Protein AF-A0A9D6J5W7-F1 (afdb_monomer)

Sequence (207 aa):
MLGEIKCPQCGFQIISGQKLCRNCGSRLLENSSSESRTHESVEIHALAAEPAKPANLEKASPNLKQTRSEVNPPPPNFDQAFYLREPPQPIAKKGPEFTFLELMIVIAIILICAAMAIPNFKKCYRQQSREKACYANMRVILGAIEMYNMDYSAQQKTMNPNVEGLLVSGGYLKNHIPKPDMNCEYGATEDLTASGVIICKVHGTVQ

Solvent-accessible surface area (backbone atoms only — not comparable to full-atom values): 13945 Å² total; per-residue (Å²): 134,86,80,86,42,56,38,94,86,76,64,48,80,48,67,91,92,51,62,53,41,92,86,78,65,48,72,48,85,81,89,78,83,88,81,88,77,83,86,80,93,75,92,77,82,91,76,91,75,86,88,82,81,87,72,87,82,77,90,82,79,85,80,79,80,87,79,78,86,84,81,79,78,83,80,78,91,77,86,80,80,72,85,81,64,81,76,82,77,81,78,80,72,83,66,86,82,81,50,72,64,61,54,51,54,52,53,53,51,51,51,58,53,47,65,66,48,51,69,58,46,60,53,55,53,51,52,54,50,35,47,52,50,46,43,52,49,49,52,53,50,50,53,33,50,53,52,48,39,72,79,32,94,73,63,67,40,68,50,44,77,70,49,57,55,50,35,34,75,69,65,62,29,95,59,85,78,85,63,74,45,96,77,53,46,68,32,45,83,42,50,51,82,80,79,30,50,60,29,29,82,71,74,44,61,74,127

Structure (mmCIF, N/CA/C/O backbone):
data_AF-A0A9D6J5W7-F1
#
_entry.id   AF-A0A9D6J5W7-F1
#
loop_
_atom_site.group_PDB
_atom_site.id
_atom_site.type_symbol
_atom_site.label_atom_id
_atom_site.label_alt_id
_atom_site.label_comp_id
_atom_site.label_asym_id
_atom_site.label_entity_id
_atom_site.label_seq_id
_atom_site.pdbx_PDB_ins_code
_atom_site.Cartn_x
_atom_site.Cartn_y
_atom_site.Cartn_z
_atom_site.occupancy
_atom_site.B_iso_or_equiv
_atom_site.auth_seq_id
_atom_site.auth_comp_id
_atom_site.auth_asym_id
_atom_site.auth_atom_id
_atom_site.pdbx_PDB_model_num
ATOM 1 N N . MET A 1 1 ? 15.416 -30.610 25.437 1.00 43.50 1 MET A N 1
ATOM 2 C CA . MET A 1 1 ? 15.782 -29.329 24.799 1.00 43.50 1 MET A CA 1
ATOM 3 C C . MET A 1 1 ? 15.016 -29.253 23.488 1.00 43.50 1 MET A C 1
ATOM 5 O O . MET A 1 1 ? 15.330 -30.015 22.585 1.00 43.50 1 MET A O 1
ATOM 9 N N . LEU A 1 2 ? 13.936 -28.471 23.416 1.00 53.16 2 LEU A N 1
ATOM 10 C CA . LEU A 1 2 ? 13.190 -28.293 22.165 1.00 53.16 2 LEU A CA 1
ATOM 11 C C . LEU A 1 2 ? 14.036 -27.393 21.260 1.00 53.16 2 LEU A C 1
ATOM 13 O O . LEU A 1 2 ? 14.271 -26.239 21.604 1.00 53.16 2 LEU A O 1
ATOM 17 N N . GLY A 1 3 ? 14.564 -27.952 20.171 1.00 58.16 3 GLY A N 1
ATOM 18 C CA . GLY A 1 3 ? 15.324 -27.192 19.185 1.00 58.16 3 GLY A CA 1
ATOM 19 C C . GLY A 1 3 ? 14.432 -26.135 18.544 1.00 58.16 3 GLY A C 1
ATOM 20 O O . GLY A 1 3 ? 13.357 -26.450 18.038 1.00 58.16 3 GLY A O 1
ATOM 21 N N . GLU A 1 4 ? 14.865 -24.882 18.600 1.00 69.38 4 GLU A N 1
ATOM 22 C CA . GLU A 1 4 ? 14.191 -23.760 17.957 1.00 69.38 4 GLU A CA 1
ATOM 23 C C . GLU A 1 4 ? 14.420 -23.855 16.442 1.00 69.38 4 GLU A C 1
ATOM 25 O O . GLU A 1 4 ? 15.526 -23.622 15.954 1.00 69.38 4 GLU A O 1
ATOM 30 N N . ILE A 1 5 ? 13.392 -24.245 15.687 1.00 80.44 5 ILE A N 1
ATOM 31 C CA . ILE A 1 5 ? 13.456 -24.309 14.224 1.00 80.44 5 ILE A CA 1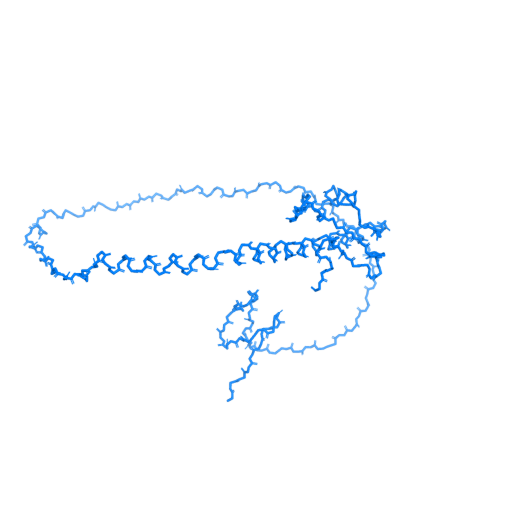
ATOM 32 C C . ILE A 1 5 ? 12.953 -22.968 13.674 1.00 80.44 5 ILE A C 1
ATOM 34 O O . ILE A 1 5 ? 11.894 -22.482 14.071 1.00 80.44 5 ILE A O 1
ATOM 38 N N . LYS A 1 6 ? 13.702 -22.352 12.755 1.00 85.88 6 LYS A N 1
ATOM 39 C CA . LYS A 1 6 ? 13.323 -21.097 12.084 1.00 85.88 6 LYS A CA 1
ATOM 40 C C . LYS A 1 6 ? 13.023 -21.345 10.613 1.00 85.88 6 LYS A C 1
ATOM 42 O O . LYS A 1 6 ? 13.649 -22.182 9.969 1.00 85.88 6 LYS A O 1
ATOM 47 N N . CYS A 1 7 ? 12.059 -20.606 10.077 1.00 86.38 7 CYS A N 1
ATOM 48 C CA . CYS A 1 7 ? 11.724 -20.651 8.662 1.00 86.38 7 CYS A CA 1
ATOM 49 C C . CYS A 1 7 ? 12.907 -20.137 7.816 1.00 86.38 7 CYS A C 1
ATOM 51 O O . CYS A 1 7 ? 13.354 -19.013 8.054 1.00 86.38 7 CYS A O 1
ATOM 53 N N . PRO A 1 8 ? 13.369 -20.876 6.792 1.00 82.50 8 PRO A N 1
ATOM 54 C CA . PRO A 1 8 ? 14.506 -20.460 5.965 1.00 82.50 8 PRO A CA 1
ATOM 55 C C . PRO A 1 8 ? 14.194 -19.261 5.059 1.00 82.50 8 PRO A C 1
ATOM 57 O O . PRO A 1 8 ? 15.107 -18.609 4.573 1.00 82.50 8 PRO A O 1
ATOM 60 N N . GLN A 1 9 ? 12.913 -18.968 4.824 1.00 84.12 9 GLN A N 1
ATOM 61 C CA . GLN A 1 9 ? 12.487 -17.889 3.929 1.00 84.12 9 GLN A CA 1
ATOM 62 C C . GLN A 1 9 ? 12.247 -16.560 4.651 1.00 84.12 9 GLN A C 1
ATOM 64 O O . GLN A 1 9 ? 12.380 -15.504 4.047 1.00 84.12 9 GLN A O 1
ATOM 69 N N . CYS A 1 10 ? 11.884 -16.579 5.938 1.00 87.69 10 CYS A N 1
ATOM 70 C CA . CYS A 1 10 ? 11.537 -15.348 6.661 1.00 87.69 10 CYS A CA 1
ATOM 71 C C . CYS A 1 10 ? 12.060 -15.2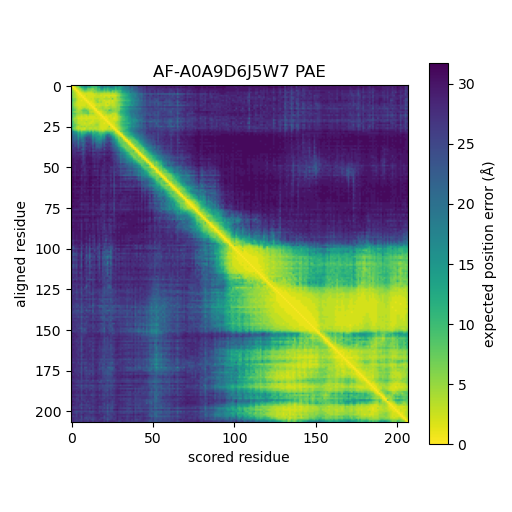67 8.100 1.00 87.69 10 CYS A C 1
ATOM 73 O O . CYS A 1 10 ? 11.738 -14.317 8.807 1.00 87.69 10 CYS A O 1
ATOM 75 N N . GLY A 1 11 ? 12.803 -16.271 8.575 1.00 83.50 11 GLY A N 1
ATOM 76 C CA . GLY A 1 11 ? 13.394 -16.292 9.919 1.00 83.50 11 GLY A CA 1
ATOM 77 C C . GLY A 1 11 ? 12.404 -16.482 11.075 1.00 83.50 11 GLY A C 1
ATOM 78 O O . GLY A 1 11 ? 12.823 -16.539 12.229 1.00 83.50 11 GLY A O 1
ATOM 79 N N . PHE A 1 12 ? 11.104 -16.606 10.792 1.00 88.62 12 PHE A N 1
ATOM 80 C CA . PHE A 1 12 ? 10.066 -16.783 11.808 1.00 88.62 12 PHE A CA 1
ATOM 81 C C . PHE A 1 12 ? 10.218 -18.127 12.531 1.00 88.62 12 PHE A C 1
ATOM 83 O O . PHE A 1 12 ? 10.446 -19.149 11.880 1.00 88.62 12 PHE A O 1
ATOM 90 N N . GLN A 1 13 ? 10.068 -18.143 13.858 1.00 88.62 13 GLN A N 1
ATOM 91 C CA . GLN A 1 13 ? 10.126 -19.378 14.641 1.00 88.62 13 GLN A CA 1
ATOM 92 C C . GLN A 1 13 ? 8.936 -20.284 14.311 1.00 88.62 13 GLN A C 1
ATOM 94 O O . GLN A 1 13 ? 7.777 -19.870 14.355 1.00 88.62 13 GLN A O 1
ATOM 99 N N . ILE A 1 14 ? 9.227 -21.531 13.966 1.00 84.12 14 ILE A N 1
ATOM 100 C CA . ILE A 1 14 ? 8.242 -22.535 13.575 1.00 84.12 14 ILE A CA 1
ATOM 101 C C . ILE A 1 14 ? 8.244 -23.681 14.583 1.00 84.12 14 ILE A C 1
ATOM 103 O O . ILE A 1 14 ? 9.269 -24.046 15.151 1.00 84.12 14 ILE A O 1
ATOM 107 N N . ILE A 1 15 ? 7.063 -24.251 14.809 1.00 80.00 15 ILE A N 1
ATOM 108 C CA . ILE A 1 15 ? 6.887 -25.416 15.679 1.00 80.00 15 ILE A CA 1
ATOM 109 C C . ILE A 1 15 ? 7.077 -26.666 14.812 1.00 80.00 15 ILE A C 1
ATOM 111 O O . ILE A 1 15 ? 6.524 -26.728 13.710 1.00 80.00 15 ILE A O 1
ATOM 115 N N . SER A 1 16 ? 7.834 -27.649 15.303 1.00 72.50 16 SER A N 1
ATOM 116 C CA . SER A 1 16 ? 8.084 -28.924 14.619 1.00 72.50 16 SER A CA 1
ATOM 117 C C . SER A 1 16 ? 6.774 -29.615 14.198 1.00 72.50 16 SER A C 1
ATOM 119 O O . SER A 1 16 ? 5.838 -29.692 14.993 1.00 72.50 16 SER A O 1
ATOM 121 N N . GLY A 1 17 ? 6.702 -30.095 12.949 1.00 73.75 17 GLY A N 1
ATOM 122 C CA . GLY A 1 17 ? 5.531 -30.786 12.376 1.00 73.75 17 GLY A CA 1
ATOM 123 C C . GLY A 1 17 ? 4.563 -29.914 11.555 1.00 73.75 17 GLY A C 1
ATOM 124 O O . GLY A 1 17 ? 3.489 -30.375 11.170 1.00 73.75 17 GLY A O 1
ATOM 125 N N . GLN A 1 18 ? 4.892 -28.645 11.275 1.00 74.31 18 GLN A N 1
ATOM 126 C CA . GLN A 1 18 ? 4.093 -27.797 10.377 1.00 74.31 18 GLN A CA 1
ATOM 127 C C . GLN A 1 18 ? 4.591 -27.871 8.934 1.00 74.31 18 GLN A C 1
ATOM 129 O O . GLN A 1 18 ? 5.748 -27.587 8.660 1.00 74.31 18 GLN A O 1
ATOM 134 N N . LYS A 1 19 ? 3.680 -28.154 7.995 1.00 86.62 19 LYS A N 1
ATOM 135 C CA . LYS A 1 19 ? 3.976 -28.215 6.550 1.00 86.62 19 LYS A CA 1
ATOM 136 C C . LYS A 1 19 ? 4.128 -26.836 5.890 1.00 86.62 19 LYS A C 1
ATOM 138 O O . LYS A 1 19 ? 4.618 -26.748 4.765 1.00 86.62 19 LYS A O 1
ATOM 143 N N . LEU A 1 20 ? 3.676 -25.764 6.549 1.00 89.62 20 LEU A N 1
ATOM 144 C CA . LEU A 1 20 ? 3.624 -24.405 5.997 1.00 89.62 20 LEU A CA 1
ATOM 145 C C . LEU A 1 20 ? 3.995 -23.356 7.053 1.00 89.62 20 LEU A C 1
ATOM 147 O O . LEU A 1 20 ? 3.541 -23.431 8.195 1.00 89.62 20 LEU A O 1
ATOM 151 N N . CYS A 1 21 ? 4.771 -22.344 6.663 1.00 88.31 21 CYS A N 1
ATOM 152 C CA . CYS A 1 21 ? 5.079 -21.203 7.518 1.00 88.31 21 CYS A CA 1
ATOM 153 C C . CYS A 1 21 ? 3.865 -20.267 7.648 1.00 88.31 21 CYS A C 1
ATOM 155 O O . CYS A 1 21 ? 3.342 -19.784 6.647 1.00 88.31 21 CYS A O 1
ATOM 157 N N . ARG A 1 22 ? 3.463 -19.932 8.880 1.00 87.50 22 ARG A N 1
ATOM 158 C CA . ARG A 1 22 ? 2.331 -19.021 9.149 1.00 87.50 22 ARG A CA 1
ATOM 159 C C . ARG A 1 22 ? 2.605 -17.557 8.797 1.00 87.50 22 ARG A C 1
ATOM 161 O O . ARG A 1 22 ? 1.660 -16.795 8.649 1.00 87.50 22 ARG A O 1
ATOM 168 N N . ASN A 1 23 ? 3.878 -17.169 8.697 1.00 87.25 23 ASN A N 1
ATOM 169 C CA . ASN A 1 23 ? 4.274 -15.788 8.423 1.00 87.25 23 ASN A CA 1
ATOM 170 C C . ASN A 1 23 ? 4.421 -15.507 6.918 1.00 87.25 23 ASN A C 1
ATOM 172 O O . ASN A 1 23 ? 3.914 -14.508 6.430 1.00 87.25 23 ASN A O 1
ATOM 176 N N . CYS A 1 24 ? 5.097 -16.387 6.171 1.00 87.50 24 CYS A N 1
ATOM 177 C CA . CYS A 1 24 ? 5.382 -16.161 4.744 1.00 87.50 24 CYS A CA 1
ATOM 178 C C . CYS A 1 24 ? 4.720 -17.168 3.790 1.00 87.50 24 CYS A C 1
ATOM 180 O O . CYS A 1 24 ? 4.838 -17.020 2.580 1.00 87.50 24 CYS A O 1
ATOM 182 N N . GLY A 1 25 ? 4.051 -18.206 4.302 1.00 85.50 25 GLY A N 1
ATOM 183 C CA . GLY A 1 25 ? 3.393 -19.215 3.469 1.00 85.50 25 GLY A CA 1
ATOM 184 C C . GLY A 1 25 ? 4.338 -20.192 2.761 1.00 85.50 25 GLY A C 1
ATOM 185 O O . GLY A 1 25 ? 3.873 -21.001 1.964 1.00 85.50 25 GLY A O 1
ATOM 186 N N . SER A 1 26 ? 5.647 -20.167 3.031 1.00 87.25 26 SER A N 1
ATOM 187 C CA . SER A 1 26 ? 6.585 -21.127 2.438 1.00 87.25 26 SER A CA 1
ATOM 188 C C . SER A 1 26 ? 6.356 -22.544 2.977 1.00 87.25 26 SER A C 1
ATOM 190 O O . SER A 1 26 ? 6.120 -22.730 4.176 1.00 87.25 26 SER A O 1
ATOM 192 N N . ARG A 1 27 ? 6.456 -23.560 2.110 1.00 87.75 27 ARG A N 1
ATOM 193 C CA . ARG A 1 27 ? 6.412 -24.972 2.523 1.00 87.75 27 ARG A CA 1
ATOM 194 C C . ARG A 1 27 ? 7.681 -25.338 3.286 1.00 87.75 27 ARG A C 1
ATOM 196 O O . ARG A 1 27 ? 8.779 -24.989 2.863 1.00 87.75 27 ARG A O 1
ATOM 203 N N . LEU A 1 28 ? 7.515 -26.014 4.415 1.00 84.44 28 LEU A N 1
ATOM 204 C CA . LEU A 1 28 ? 8.612 -26.463 5.265 1.00 84.44 28 LEU A CA 1
ATOM 205 C C . LEU A 1 28 ? 8.854 -27.938 4.945 1.00 84.44 28 LEU A C 1
ATOM 207 O O . LEU A 1 28 ? 7.931 -28.746 5.039 1.00 84.44 28 LEU A O 1
ATOM 211 N N . LEU A 1 29 ? 10.058 -28.258 4.472 1.00 67.06 29 LEU A N 1
ATOM 212 C CA . LEU A 1 29 ? 10.441 -29.620 4.114 1.00 67.06 29 LEU A CA 1
ATOM 213 C C . LEU A 1 29 ? 10.694 -30.410 5.403 1.00 67.06 29 LEU A C 1
ATOM 215 O O . LEU A 1 29 ? 11.455 -29.982 6.267 1.00 67.06 29 LEU A O 1
ATOM 219 N N . GLU A 1 30 ? 9.999 -31.532 5.547 1.00 57.94 30 GLU A N 1
ATOM 220 C CA . GLU A 1 30 ? 10.135 -32.451 6.672 1.00 57.94 30 GLU A CA 1
ATOM 221 C C . GLU A 1 30 ? 11.263 -33.434 6.324 1.00 57.94 30 GLU A C 1
ATOM 223 O O . GLU A 1 30 ? 11.166 -34.188 5.358 1.00 57.94 30 GLU A O 1
ATOM 228 N N . ASN A 1 31 ? 12.391 -33.332 7.030 1.00 51.56 31 ASN A N 1
ATOM 229 C CA . ASN A 1 31 ? 13.634 -34.004 6.656 1.00 51.56 31 ASN A CA 1
ATOM 230 C C . ASN A 1 31 ? 13.590 -35.514 6.945 1.00 51.56 31 ASN A C 1
ATOM 232 O O . ASN A 1 31 ? 13.479 -35.923 8.100 1.00 51.56 31 ASN A O 1
ATOM 236 N N . SER A 1 32 ? 13.871 -36.331 5.931 1.00 43.34 32 SER A N 1
ATOM 237 C CA . SER A 1 32 ? 14.614 -37.583 6.100 1.00 43.34 32 SER A CA 1
ATOM 238 C C . SER A 1 32 ? 15.566 -37.769 4.916 1.00 43.34 32 SER A C 1
ATOM 240 O O . SER A 1 32 ? 15.163 -37.557 3.777 1.00 43.34 32 SER A O 1
ATOM 242 N N . SER A 1 33 ? 16.804 -38.166 5.227 1.00 39.34 33 SER A N 1
ATOM 243 C CA . SER A 1 33 ? 17.965 -38.444 4.358 1.00 39.34 33 SER A CA 1
ATOM 244 C C . SER A 1 33 ? 18.642 -37.254 3.661 1.00 39.34 33 SER A C 1
ATOM 246 O O . SER A 1 33 ? 18.300 -36.831 2.564 1.00 39.34 33 SER A O 1
ATOM 248 N N . SER A 1 34 ? 19.683 -36.786 4.347 1.00 43.81 34 SER A N 1
ATOM 249 C CA . SER A 1 34 ? 20.943 -36.269 3.819 1.00 43.81 34 SER A CA 1
ATOM 250 C C . SER A 1 34 ? 21.433 -36.964 2.543 1.00 43.81 34 SER A C 1
ATOM 252 O O . SER A 1 34 ? 21.676 -38.166 2.575 1.00 43.81 34 SER A O 1
ATOM 254 N N . GLU A 1 35 ? 21.762 -36.188 1.511 1.00 36.38 35 GLU A N 1
ATOM 255 C CA . GLU A 1 35 ? 22.993 -36.434 0.757 1.00 36.38 35 GLU A CA 1
ATOM 256 C C . GLU A 1 35 ? 23.598 -35.102 0.303 1.00 36.38 35 GLU A C 1
ATOM 258 O O . GLU A 1 35 ? 23.186 -34.472 -0.668 1.00 36.38 35 GLU A O 1
ATOM 263 N N . SER A 1 36 ? 24.569 -34.650 1.092 1.00 39.16 36 SER A N 1
ATOM 264 C CA . SER A 1 36 ? 25.525 -33.620 0.719 1.00 39.16 36 SER A CA 1
ATOM 265 C C . SER A 1 36 ? 26.439 -34.185 -0.368 1.00 39.16 36 SER A C 1
ATOM 267 O O . SER A 1 36 ? 27.148 -35.156 -0.112 1.00 39.16 36 SER A O 1
ATOM 269 N N . ARG A 1 37 ? 26.496 -33.556 -1.544 1.00 33.47 37 ARG A N 1
ATOM 270 C CA . ARG A 1 37 ? 27.685 -33.617 -2.404 1.00 33.47 37 ARG A CA 1
ATOM 271 C C . ARG A 1 37 ? 28.055 -32.216 -2.856 1.00 33.47 37 ARG A C 1
ATOM 273 O O . ARG A 1 37 ? 27.405 -31.596 -3.687 1.00 33.47 37 ARG A O 1
ATOM 280 N N . THR A 1 38 ? 29.097 -31.734 -2.200 1.00 30.45 38 THR A N 1
ATOM 281 C CA . THR A 1 38 ? 30.060 -30.753 -2.685 1.00 30.45 38 THR A CA 1
ATOM 282 C C . THR A 1 38 ? 30.750 -31.241 -3.964 1.00 30.45 38 THR A C 1
ATOM 284 O O . THR A 1 38 ? 30.788 -32.447 -4.199 1.00 30.45 38 THR A O 1
ATOM 287 N N . HIS A 1 39 ? 31.395 -30.293 -4.658 1.00 35.81 39 HIS A N 1
ATOM 288 C CA . HIS A 1 39 ? 32.254 -30.409 -5.849 1.00 35.81 39 HIS A CA 1
ATOM 289 C C . HIS A 1 39 ? 31.538 -30.479 -7.205 1.00 35.81 39 HIS A C 1
ATOM 291 O O . HIS A 1 39 ? 30.866 -31.450 -7.521 1.00 35.81 39 HIS A O 1
ATOM 297 N N . GLU A 1 40 ? 31.704 -29.456 -8.048 1.00 38.06 40 GLU A N 1
ATOM 298 C CA . GLU A 1 40 ? 32.894 -29.284 -8.900 1.00 38.06 40 GLU A CA 1
ATOM 299 C C . GLU A 1 40 ? 32.605 -28.202 -9.958 1.00 38.06 40 GLU A C 1
ATOM 301 O O . GLU A 1 40 ? 31.571 -28.217 -10.626 1.00 3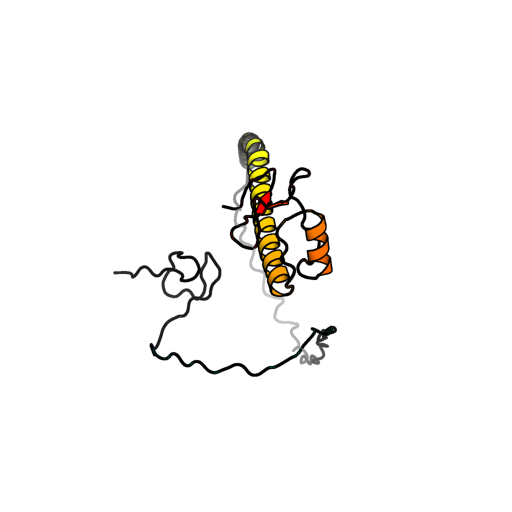8.06 40 GLU A O 1
ATOM 306 N N . SER A 1 41 ? 33.520 -27.248 -10.103 1.00 46.62 41 SER A N 1
ATOM 307 C CA . SER A 1 41 ? 33.535 -26.285 -11.200 1.00 46.62 41 SER A CA 1
ATOM 308 C C . SER A 1 41 ? 33.796 -27.008 -12.520 1.00 46.62 41 SER A C 1
ATOM 310 O O . SER A 1 41 ? 34.830 -27.656 -12.654 1.00 46.62 41 SER A O 1
ATOM 312 N N . VAL A 1 42 ? 32.923 -26.840 -13.515 1.00 40.72 42 VAL A N 1
ATOM 313 C CA . VAL A 1 42 ? 33.263 -27.126 -14.915 1.00 40.72 42 VAL A CA 1
ATOM 314 C C . VAL A 1 42 ? 32.696 -26.012 -15.790 1.00 40.72 42 VAL A C 1
ATOM 316 O O . VAL A 1 42 ? 31.488 -25.902 -15.994 1.00 40.72 42 VAL A O 1
ATOM 319 N N . GLU A 1 43 ? 33.597 -25.170 -16.292 1.00 43.91 43 GLU A N 1
ATOM 320 C CA . GLU A 1 43 ? 33.364 -24.335 -17.467 1.00 43.91 43 GLU A CA 1
ATOM 321 C C . GLU A 1 43 ? 33.092 -25.234 -18.674 1.00 43.91 43 GLU A C 1
ATOM 323 O O . GLU A 1 43 ? 33.944 -26.045 -19.028 1.00 43.91 43 GLU A O 1
ATOM 328 N N . ILE A 1 44 ? 31.961 -25.046 -19.362 1.00 43.56 44 ILE A N 1
ATOM 329 C CA . ILE A 1 44 ? 31.861 -25.380 -20.787 1.00 43.56 44 ILE A CA 1
ATOM 330 C C . ILE A 1 44 ? 31.129 -24.252 -21.515 1.00 43.56 44 ILE A C 1
ATOM 332 O O . ILE A 1 44 ? 29.926 -24.052 -21.381 1.00 43.56 44 ILE A O 1
ATOM 336 N N . HIS A 1 45 ? 31.947 -23.510 -22.254 1.00 41.41 45 HIS A N 1
ATOM 337 C CA . HIS A 1 45 ? 31.722 -22.861 -23.541 1.00 41.41 45 HIS A CA 1
ATOM 338 C C . HIS A 1 45 ? 30.300 -22.827 -24.128 1.00 41.41 45 HIS A C 1
ATOM 340 O O . HIS A 1 45 ? 29.657 -23.842 -24.389 1.00 41.41 45 HIS A O 1
ATOM 346 N N . ALA A 1 46 ? 29.920 -21.598 -24.479 1.00 33.50 46 ALA A N 1
ATOM 347 C CA . ALA A 1 46 ? 28.780 -21.212 -25.289 1.00 33.50 46 ALA A CA 1
ATOM 348 C C . ALA A 1 46 ? 28.769 -21.851 -26.687 1.00 33.50 46 ALA A C 1
ATOM 350 O O . ALA A 1 46 ? 29.743 -21.743 -27.432 1.00 33.50 46 ALA A O 1
ATOM 351 N N . LEU A 1 47 ? 27.606 -22.371 -27.086 1.00 38.41 47 LEU A N 1
ATOM 352 C CA . LEU A 1 47 ? 27.146 -22.341 -28.471 1.00 38.41 47 LEU A CA 1
ATOM 353 C C . LEU A 1 47 ? 25.684 -21.884 -28.518 1.00 38.41 47 LEU A C 1
ATOM 355 O O . LEU A 1 47 ? 24.870 -22.217 -27.660 1.00 38.41 47 LEU A O 1
ATOM 359 N N . ALA A 1 48 ? 25.419 -21.065 -29.529 1.00 38.56 48 ALA A N 1
ATOM 360 C CA . ALA A 1 48 ? 24.210 -20.303 -29.777 1.00 38.56 48 ALA A CA 1
ATOM 361 C C . ALA A 1 48 ? 22.920 -21.135 -29.827 1.00 38.56 48 ALA A C 1
ATOM 363 O O . ALA A 1 48 ? 22.861 -22.177 -30.480 1.00 38.56 48 ALA A O 1
ATOM 364 N N . ALA A 1 49 ? 21.862 -20.582 -29.233 1.00 38.38 49 ALA A N 1
ATOM 365 C CA . ALA A 1 49 ? 20.483 -20.939 -29.526 1.00 38.38 49 ALA A CA 1
ATOM 366 C C . ALA A 1 49 ? 19.597 -19.682 -29.412 1.00 38.38 49 ALA A C 1
ATOM 368 O O . ALA A 1 49 ? 19.272 -19.230 -28.318 1.00 38.38 49 ALA A O 1
ATOM 369 N N . GLU A 1 50 ? 19.196 -19.116 -30.552 1.00 46.19 50 GLU A N 1
ATOM 370 C CA . GLU A 1 50 ? 17.829 -18.580 -30.692 1.00 46.19 50 GLU A CA 1
ATOM 371 C C . GLU A 1 50 ? 16.841 -19.760 -30.492 1.00 46.19 50 GLU A C 1
ATOM 373 O O . GLU A 1 50 ? 17.283 -20.896 -30.702 1.00 46.19 50 GLU A O 1
ATOM 378 N N . PRO A 1 51 ? 15.531 -19.609 -30.165 1.00 50.91 51 PRO A N 1
ATOM 379 C CA . PRO A 1 51 ? 14.652 -18.442 -30.349 1.00 50.91 51 PRO A CA 1
ATOM 380 C C . PRO A 1 51 ? 13.597 -18.235 -29.217 1.00 50.91 51 PRO A C 1
ATOM 382 O O . PRO A 1 51 ? 13.517 -19.006 -28.267 1.00 50.91 51 PRO A O 1
ATOM 385 N N . ALA A 1 52 ? 12.728 -17.221 -29.363 1.00 40.59 52 ALA A N 1
ATOM 386 C CA . ALA A 1 52 ? 11.251 -17.337 -29.304 1.00 40.59 52 ALA A CA 1
ATOM 387 C C . ALA A 1 52 ? 10.543 -16.116 -28.677 1.00 40.59 52 ALA A C 1
ATOM 389 O O . ALA A 1 52 ? 10.406 -15.964 -27.467 1.00 40.59 52 ALA A O 1
ATOM 390 N N . LYS A 1 53 ? 9.973 -15.301 -29.566 1.00 48.56 53 LYS A N 1
ATOM 391 C CA . LYS A 1 53 ? 8.825 -14.414 -29.340 1.00 48.56 53 LYS A CA 1
ATOM 392 C C . LYS A 1 53 ? 7.664 -15.198 -28.703 1.00 48.56 53 LYS A C 1
ATOM 394 O O . LYS A 1 53 ? 7.277 -16.216 -29.283 1.00 48.56 53 LYS A O 1
ATOM 399 N N . PRO A 1 54 ? 7.033 -14.749 -27.603 1.00 54.53 54 PRO A N 1
ATOM 400 C CA . PRO A 1 54 ? 5.817 -15.401 -27.142 1.00 54.53 54 PRO A CA 1
ATOM 401 C C . PRO A 1 54 ? 4.649 -15.020 -28.059 1.00 54.53 54 PRO A C 1
ATOM 403 O O . PRO A 1 54 ? 4.120 -13.907 -28.032 1.00 54.53 54 PRO A O 1
ATOM 406 N N . ALA A 1 55 ? 4.271 -15.975 -28.906 1.00 46.22 55 ALA A N 1
ATOM 407 C CA . ALA A 1 55 ? 2.993 -15.988 -29.587 1.00 46.22 55 ALA A CA 1
ATOM 408 C C . ALA A 1 55 ? 1.865 -16.225 -28.570 1.00 46.22 55 ALA A C 1
ATOM 410 O O . ALA A 1 55 ? 1.955 -17.063 -27.676 1.00 46.22 55 ALA A O 1
ATOM 411 N N . ASN A 1 56 ? 0.814 -15.440 -28.759 1.00 47.84 56 ASN A N 1
ATOM 412 C CA . ASN A 1 56 ? -0.536 -15.560 -28.233 1.00 47.84 56 ASN A CA 1
ATOM 413 C C . ASN A 1 56 ? -0.976 -17.026 -28.025 1.00 47.84 56 ASN A C 1
ATOM 415 O O . ASN A 1 56 ? -1.058 -17.779 -28.996 1.00 47.84 56 ASN A O 1
ATOM 419 N N . LEU A 1 57 ? -1.270 -17.416 -26.778 1.00 51.12 57 LEU A N 1
ATOM 420 C CA . LEU A 1 57 ? -1.942 -18.680 -26.490 1.00 51.12 57 LEU A CA 1
ATOM 421 C C . LEU A 1 57 ? -3.383 -18.408 -26.073 1.00 51.12 57 LEU A C 1
ATOM 423 O O . LEU A 1 57 ? -3.701 -17.942 -24.977 1.00 51.12 57 LEU A O 1
ATOM 427 N N . GLU A 1 58 ? -4.226 -18.691 -27.050 1.00 49.78 58 GLU A N 1
ATOM 428 C CA . GLU A 1 58 ? -5.663 -18.611 -27.047 1.00 49.78 58 GLU A CA 1
ATOM 429 C C . GLU A 1 58 ? -6.286 -19.542 -25.993 1.00 49.78 58 GLU A C 1
ATOM 431 O O . GLU A 1 58 ? -5.791 -20.621 -25.671 1.00 49.78 58 GLU A O 1
ATOM 436 N N . LYS A 1 59 ? -7.409 -19.063 -25.464 1.00 43.72 59 LYS A N 1
ATOM 437 C CA . LYS A 1 59 ? -8.390 -19.708 -24.587 1.00 43.72 59 LYS A CA 1
ATOM 438 C C . LYS A 1 59 ? -8.464 -21.238 -24.720 1.00 43.72 59 LYS A C 1
ATOM 440 O O . LYS A 1 59 ? -8.829 -21.756 -25.769 1.00 43.72 59 LYS A O 1
ATOM 445 N N . ALA A 1 60 ? -8.356 -21.932 -23.588 1.00 41.44 60 ALA A N 1
ATOM 446 C CA . ALA A 1 60 ? -8.934 -23.262 -23.419 1.00 41.44 60 ALA A CA 1
ATOM 447 C C . ALA A 1 60 ? -9.689 -23.332 -22.085 1.00 41.44 60 ALA A C 1
ATOM 449 O O . ALA A 1 60 ? -9.120 -23.496 -21.010 1.00 41.44 60 ALA A O 1
ATOM 450 N N . SER A 1 61 ? -11.005 -23.160 -22.185 1.00 57.53 61 SER A N 1
ATOM 451 C CA . SER A 1 61 ? -11.986 -23.489 -21.157 1.00 57.53 61 SER A CA 1
ATOM 452 C C . SER A 1 61 ? -12.370 -24.962 -21.334 1.00 57.53 61 SER A C 1
ATOM 454 O O . SER A 1 61 ? -12.882 -25.304 -22.402 1.00 57.53 61 SER A O 1
ATOM 456 N N . PRO A 1 62 ? -12.173 -25.852 -20.349 1.00 53.56 62 PRO A N 1
ATOM 457 C CA . PRO A 1 62 ? -12.797 -27.162 -20.397 1.00 53.56 62 PRO A CA 1
ATOM 458 C C . PRO A 1 62 ? -14.214 -27.051 -19.820 1.00 53.56 62 PRO A C 1
ATOM 460 O O . PRO A 1 62 ? -14.430 -27.064 -18.610 1.00 53.56 62 PRO A O 1
ATOM 463 N N . ASN A 1 63 ? -15.193 -26.929 -20.719 1.00 44.91 63 ASN A N 1
ATOM 464 C CA . ASN A 1 63 ? -16.604 -27.171 -20.431 1.00 44.91 63 ASN A CA 1
ATOM 465 C C . ASN A 1 63 ? -16.779 -28.659 -20.085 1.00 44.91 63 ASN A C 1
ATOM 467 O O . ASN A 1 63 ? -16.891 -29.503 -20.975 1.00 44.91 63 ASN A O 1
ATOM 471 N N . LEU A 1 64 ? -16.806 -28.991 -18.795 1.00 50.28 64 LEU A N 1
ATOM 472 C CA . LEU A 1 64 ? -17.203 -30.318 -18.340 1.00 50.28 64 LEU A CA 1
ATOM 473 C C . LEU A 1 64 ? -18.732 -30.409 -18.411 1.00 50.28 64 LEU A C 1
ATOM 475 O O . LEU A 1 64 ? -19.443 -30.037 -17.480 1.00 50.28 64 LEU A O 1
ATOM 479 N N . LYS A 1 65 ? -19.247 -30.874 -19.555 1.00 49.19 65 LYS A N 1
ATOM 480 C CA . LYS A 1 65 ? -20.661 -31.226 -19.703 1.00 49.19 65 LYS A CA 1
ATOM 481 C C . LYS A 1 65 ? -20.969 -32.441 -18.832 1.00 49.19 65 LYS A C 1
ATOM 483 O O . LYS A 1 65 ? -20.669 -33.583 -19.163 1.00 49.19 65 LYS A O 1
ATOM 488 N N . GLN A 1 66 ? -21.584 -32.134 -17.705 1.00 55.91 66 GLN A N 1
ATOM 489 C CA . GLN A 1 66 ? -22.286 -33.019 -16.797 1.00 55.91 66 GLN A CA 1
ATOM 490 C C . GLN A 1 66 ? -23.358 -33.820 -17.549 1.00 55.91 66 GLN A C 1
ATOM 492 O O . GLN A 1 66 ? -24.398 -33.280 -17.904 1.00 55.91 66 GLN A O 1
ATOM 497 N N . THR A 1 67 ? -23.110 -35.110 -17.784 1.00 49.28 67 THR A N 1
ATOM 498 C CA . THR A 1 67 ? -24.160 -36.101 -18.070 1.00 49.28 67 THR A CA 1
ATOM 499 C C . THR A 1 67 ? -23.744 -37.450 -17.487 1.00 49.28 67 THR A C 1
ATOM 501 O O . THR A 1 67 ? -23.075 -38.258 -18.123 1.00 49.28 67 THR A O 1
ATOM 504 N N . ARG A 1 68 ? -24.128 -37.710 -16.237 1.00 51.59 68 ARG A N 1
ATOM 505 C CA . ARG A 1 68 ? -24.241 -39.083 -15.747 1.00 51.59 68 ARG A CA 1
ATOM 506 C C . ARG A 1 68 ? -25.673 -39.278 -15.287 1.00 51.59 68 ARG A C 1
ATOM 508 O O . ARG A 1 68 ? -26.119 -38.646 -14.340 1.00 51.59 68 ARG A O 1
ATOM 515 N N . SER A 1 69 ? -26.357 -40.112 -16.059 1.00 55.16 69 SER A N 1
ATOM 516 C CA . SER A 1 69 ? -27.721 -40.578 -15.873 1.00 55.16 69 SER A CA 1
ATOM 517 C C . SER A 1 69 ? -27.920 -41.122 -14.463 1.00 55.16 69 SER A C 1
ATOM 519 O O . SER A 1 69 ? -27.232 -42.051 -14.037 1.00 55.16 69 SER A O 1
ATOM 521 N N . GLU A 1 70 ? -28.874 -40.529 -13.766 1.00 53.00 70 GLU A N 1
ATOM 522 C CA . GLU A 1 70 ? -29.375 -40.948 -12.468 1.00 53.00 70 GLU A CA 1
ATOM 523 C C . GLU A 1 70 ? -30.389 -42.077 -12.698 1.00 53.00 70 GLU A C 1
ATOM 525 O O . GLU A 1 70 ? -31.351 -41.899 -13.443 1.00 53.00 70 GLU A O 1
ATOM 530 N N . VAL A 1 71 ? -30.171 -43.258 -12.116 1.00 61.91 71 VAL A N 1
ATOM 531 C CA . VAL A 1 71 ? -31.203 -44.303 -12.032 1.00 61.91 71 VAL A CA 1
ATOM 532 C C . VAL A 1 71 ? -31.367 -44.635 -10.559 1.00 61.91 71 VAL A C 1
ATOM 534 O O . VAL A 1 71 ? -30.602 -45.416 -9.996 1.00 61.91 71 VAL A O 1
ATOM 537 N N . ASN A 1 72 ? -32.342 -43.985 -9.928 1.00 69.50 72 ASN A N 1
ATOM 538 C CA . ASN A 1 72 ? -32.807 -44.352 -8.597 1.00 69.50 72 ASN A CA 1
ATOM 539 C C . ASN A 1 72 ? -33.773 -45.547 -8.714 1.00 69.50 72 ASN A C 1
ATOM 541 O O . ASN A 1 72 ? -34.635 -45.537 -9.597 1.00 69.50 72 ASN A O 1
ATOM 545 N N . PRO A 1 73 ? -33.663 -46.574 -7.852 1.00 72.44 73 PRO A N 1
ATOM 546 C CA . PRO A 1 73 ? -34.676 -47.622 -7.757 1.00 72.44 73 PRO A CA 1
ATOM 547 C C . PRO A 1 73 ? -35.998 -47.055 -7.199 1.00 72.44 73 PRO A C 1
ATOM 549 O O . PRO A 1 73 ? -35.975 -46.056 -6.474 1.00 72.44 73 PRO A O 1
ATOM 552 N N . PRO A 1 74 ? -37.156 -47.674 -7.506 1.00 73.56 74 PRO A N 1
ATOM 553 C CA . PRO A 1 74 ? -38.439 -47.231 -6.970 1.00 73.56 74 PRO A CA 1
ATOM 554 C C . PRO A 1 74 ? -38.454 -47.358 -5.435 1.00 73.56 74 PRO A C 1
ATOM 556 O O . PRO A 1 74 ? -37.928 -48.341 -4.901 1.00 73.56 74 PRO A O 1
ATOM 559 N N . PRO A 1 75 ? -39.046 -46.394 -4.709 1.00 70.56 75 PRO A N 1
ATOM 560 C CA . PRO A 1 75 ? -39.119 -46.463 -3.257 1.00 70.56 75 PRO A CA 1
ATOM 561 C C . PRO A 1 75 ? -40.024 -47.628 -2.813 1.00 70.56 75 PRO A C 1
ATOM 563 O O . PRO A 1 75 ? -41.071 -47.857 -3.425 1.00 70.56 75 PRO A O 1
ATOM 566 N N . PRO A 1 76 ? -39.670 -48.363 -1.743 1.00 68.81 76 PRO A N 1
ATOM 567 C CA . PRO A 1 76 ? -40.603 -49.278 -1.103 1.00 68.81 76 PRO A CA 1
ATOM 568 C C . PRO A 1 76 ? -41.737 -48.491 -0.428 1.00 68.81 76 PRO A C 1
ATOM 570 O O . PRO A 1 76 ? -41.511 -47.452 0.188 1.00 68.81 76 PRO A O 1
ATOM 573 N N . ASN A 1 77 ? -42.956 -49.016 -0.557 1.00 64.81 77 ASN A N 1
ATOM 574 C CA . ASN A 1 77 ? -44.201 -48.467 -0.016 1.00 64.81 77 ASN A CA 1
ATOM 575 C C . ASN A 1 77 ? -44.092 -48.247 1.508 1.00 64.81 77 ASN A C 1
ATOM 577 O O . ASN A 1 77 ? -44.026 -49.211 2.271 1.00 64.81 77 ASN A O 1
ATOM 581 N N . PHE A 1 78 ? -44.047 -46.984 1.943 1.00 60.44 78 PHE A N 1
ATOM 582 C CA . PHE A 1 78 ? -43.727 -46.567 3.318 1.00 60.44 78 PHE A CA 1
ATOM 583 C C . PHE A 1 78 ? -44.953 -46.025 4.081 1.00 60.44 78 PHE A C 1
ATOM 585 O O . PHE A 1 78 ? -44.814 -45.243 5.012 1.00 60.44 78 PHE A O 1
ATOM 592 N N . ASP A 1 79 ? -46.177 -46.401 3.714 1.00 59.38 79 ASP A N 1
ATOM 593 C CA . ASP A 1 79 ? -47.321 -45.535 4.041 1.00 59.38 79 ASP A CA 1
ATOM 594 C C . ASP A 1 79 ? -48.080 -45.786 5.352 1.00 59.38 79 ASP A C 1
ATOM 596 O O . ASP A 1 79 ? -49.037 -45.060 5.595 1.00 59.38 79 ASP A O 1
ATOM 600 N N . GLN A 1 80 ? -47.705 -46.705 6.258 1.00 59.50 80 GLN A N 1
ATOM 601 C CA . GLN A 1 80 ? -48.624 -46.980 7.391 1.00 59.50 80 GLN A CA 1
ATOM 602 C C . GLN A 1 80 ? -48.071 -47.197 8.803 1.00 59.50 80 GLN A C 1
ATOM 604 O O . GLN A 1 80 ? -48.869 -47.204 9.736 1.00 59.50 80 GLN A O 1
ATOM 609 N N . ALA A 1 81 ? -46.758 -47.285 9.031 1.00 54.62 81 ALA A N 1
ATOM 610 C CA . ALA A 1 81 ? -46.247 -47.525 10.394 1.00 54.62 81 ALA A CA 1
ATOM 611 C C . ALA A 1 81 ? -45.667 -46.286 11.103 1.00 54.62 81 ALA A C 1
ATOM 613 O O . ALA A 1 81 ? -45.384 -46.346 12.297 1.00 54.62 81 ALA A O 1
ATOM 614 N N . PHE A 1 82 ? -45.486 -45.158 10.406 1.00 56.03 82 PHE A N 1
ATOM 615 C CA . PHE A 1 82 ? -44.775 -43.999 10.967 1.00 56.03 82 PHE A CA 1
ATOM 616 C C . PHE A 1 82 ? -45.683 -42.920 11.585 1.00 56.03 82 PHE A C 1
ATOM 618 O O . PHE A 1 82 ? -45.199 -42.057 12.313 1.00 56.03 82 PHE A O 1
ATOM 625 N N . TYR A 1 83 ? -46.998 -42.977 11.351 1.00 60.88 83 TYR A N 1
ATOM 626 C CA . TYR A 1 83 ? -47.948 -41.939 11.780 1.00 60.88 83 TYR A CA 1
ATOM 627 C C . TYR A 1 83 ? -48.485 -42.090 13.218 1.00 60.88 83 TYR A C 1
ATOM 629 O O . TYR A 1 83 ? -49.230 -41.228 13.670 1.00 60.88 83 TYR A O 1
ATOM 637 N N . LEU A 1 84 ? -48.103 -43.139 13.961 1.00 62.25 84 LEU A N 1
ATOM 638 C CA . LEU A 1 84 ? -48.552 -43.368 15.349 1.00 62.25 84 LEU A CA 1
ATOM 639 C C . LEU A 1 84 ? -47.454 -43.157 16.405 1.00 62.25 84 LEU A C 1
ATOM 641 O O . LEU A 1 84 ? -47.549 -43.681 17.513 1.00 62.25 84 LEU A O 1
ATOM 645 N N . ARG A 1 85 ? -46.401 -42.393 16.092 1.00 65.25 85 ARG A N 1
ATOM 646 C CA . ARG A 1 85 ? -45.433 -41.947 17.102 1.00 65.25 85 ARG A CA 1
ATOM 647 C C . ARG A 1 85 ? -45.707 -40.491 17.448 1.00 65.25 85 ARG A C 1
ATOM 649 O O . ARG A 1 85 ? -45.484 -39.608 16.625 1.00 65.25 85 ARG A O 1
ATOM 656 N N . GLU A 1 86 ? -46.179 -40.250 18.667 1.00 69.88 86 GLU A N 1
ATOM 657 C CA . GLU A 1 86 ? -46.313 -38.899 19.213 1.00 69.88 86 GLU A CA 1
ATOM 658 C C . GLU A 1 86 ? -44.957 -38.170 19.124 1.00 69.88 86 GLU A C 1
ATOM 660 O O . GLU A 1 86 ? -43.919 -38.753 19.473 1.00 69.88 86 GLU A O 1
ATOM 665 N N . PRO A 1 87 ? -44.918 -36.920 18.631 1.00 74.94 87 PRO A N 1
ATOM 666 C CA . PRO A 1 87 ? -43.681 -36.157 18.587 1.00 74.94 87 PRO A CA 1
ATOM 667 C C . PRO A 1 87 ? -43.200 -35.877 20.023 1.00 74.94 87 PRO A C 1
ATOM 669 O O . PRO A 1 87 ? -44.009 -35.501 20.876 1.00 74.94 87 PRO A O 1
ATOM 672 N N . PRO A 1 88 ? -41.897 -36.030 20.327 1.00 75.25 88 PRO A N 1
ATOM 673 C CA . PRO A 1 88 ? -41.364 -35.630 21.623 1.00 75.25 88 PRO A CA 1
ATOM 674 C C . PRO A 1 88 ? -41.596 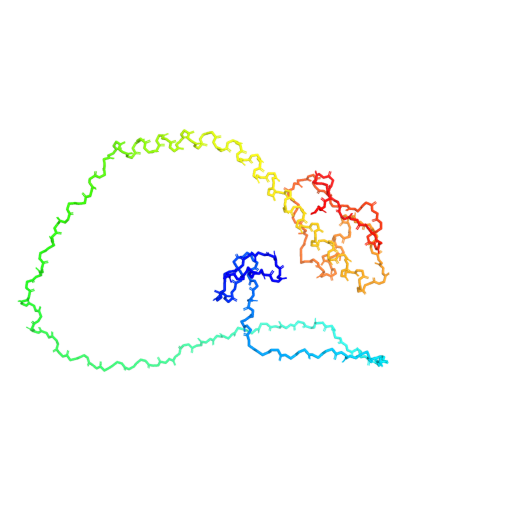-34.128 21.830 1.00 75.25 88 PRO A C 1
ATOM 676 O O . PRO A 1 88 ? -41.226 -33.307 20.990 1.00 75.25 88 PRO A O 1
ATOM 679 N N . GLN A 1 89 ? -42.224 -33.781 22.953 1.00 74.31 89 GLN A N 1
ATOM 680 C CA . GLN A 1 89 ? -42.543 -32.402 23.317 1.00 74.31 89 GLN A CA 1
ATOM 681 C C . GLN A 1 89 ? -41.247 -31.577 23.443 1.00 74.31 89 GLN A C 1
ATOM 683 O O . GLN A 1 89 ? -40.292 -32.037 24.082 1.00 74.31 89 GLN A O 1
ATOM 688 N N . PRO A 1 90 ? -41.173 -30.367 22.861 1.00 72.81 90 PRO A N 1
ATOM 689 C CA . PRO A 1 90 ? -39.989 -29.530 22.973 1.00 72.81 90 PRO A CA 1
ATOM 690 C C . PRO A 1 90 ? -39.818 -29.068 24.424 1.00 72.81 90 PRO A C 1
ATOM 692 O O . PRO A 1 90 ? -40.638 -28.329 24.966 1.00 72.81 90 PRO A O 1
ATOM 695 N N . ILE A 1 91 ? -38.728 -29.492 25.064 1.00 72.81 91 ILE A N 1
ATOM 696 C CA . ILE A 1 91 ? -38.326 -28.993 26.381 1.00 72.81 91 ILE A CA 1
ATOM 697 C C . ILE A 1 91 ? -37.908 -27.532 26.188 1.00 72.81 91 ILE A C 1
ATOM 699 O O . ILE A 1 91 ? -36.830 -27.251 25.658 1.00 72.81 91 ILE A O 1
ATOM 703 N N . ALA A 1 92 ? -38.781 -26.603 26.575 1.00 71.50 92 ALA A N 1
ATOM 704 C CA . ALA A 1 92 ? -38.535 -25.171 26.500 1.00 71.50 92 ALA A CA 1
ATOM 705 C C . ALA A 1 92 ? -37.355 -24.799 27.412 1.00 71.50 92 ALA A C 1
ATOM 707 O O . ALA A 1 92 ? -37.504 -24.602 28.618 1.00 71.50 92 ALA A O 1
ATOM 708 N N . LYS A 1 93 ? -36.150 -24.718 26.842 1.00 70.62 93 LYS A N 1
ATOM 709 C CA . LYS A 1 93 ? -35.015 -24.100 27.524 1.00 70.62 93 LYS A CA 1
ATOM 710 C C . LYS A 1 93 ? -35.328 -22.615 27.629 1.00 70.62 93 LYS A C 1
ATOM 712 O O . LYS A 1 93 ? -35.431 -21.941 26.607 1.00 70.62 93 LYS A O 1
ATOM 717 N N . LYS A 1 94 ? -35.494 -22.120 28.856 1.00 70.62 94 LYS A N 1
ATOM 718 C CA . LYS A 1 94 ? -35.592 -20.687 29.130 1.00 70.62 94 LYS A CA 1
ATOM 719 C C . LYS A 1 94 ? -34.279 -20.056 28.657 1.00 70.62 94 LYS A C 1
ATOM 721 O O . LYS A 1 94 ? -33.243 -20.226 29.296 1.00 70.62 94 LYS A O 1
ATOM 726 N N . GLY A 1 95 ? -34.299 -19.470 27.461 1.00 72.81 95 GLY A N 1
ATOM 727 C CA . GLY A 1 95 ? -33.155 -18.742 26.926 1.00 72.81 95 GLY A CA 1
ATOM 728 C C . GLY A 1 95 ? -32.843 -17.558 27.843 1.00 72.81 95 GLY A C 1
ATOM 729 O O . GLY A 1 95 ? -33.761 -17.058 28.497 1.00 72.81 95 GLY A O 1
ATOM 730 N N . PRO A 1 96 ? -31.576 -17.126 27.943 1.00 74.62 96 PRO A N 1
ATOM 731 C CA . PRO A 1 96 ? -31.241 -15.933 28.705 1.00 74.62 96 PRO A CA 1
ATOM 732 C C . PRO A 1 96 ? -32.060 -14.757 28.164 1.00 74.62 96 PRO A C 1
ATOM 734 O O . PRO A 1 96 ? -32.029 -14.457 26.970 1.00 74.62 96 PRO A O 1
ATOM 737 N N . GLU A 1 97 ? -32.846 -14.140 29.040 1.00 72.38 97 GLU A N 1
ATOM 738 C CA . GLU A 1 97 ? -33.671 -12.989 28.696 1.00 72.38 97 GLU A CA 1
ATOM 739 C C . GLU A 1 97 ? -32.743 -11.780 28.527 1.00 72.38 97 GLU A C 1
ATOM 741 O O . GLU A 1 97 ? -32.272 -11.194 29.499 1.00 72.38 97 GLU A O 1
ATOM 746 N N . PHE A 1 98 ? -32.413 -11.456 27.275 1.00 78.88 98 PHE A N 1
ATOM 747 C CA . PHE A 1 98 ? -31.592 -10.304 26.917 1.00 78.88 98 PHE A CA 1
ATOM 748 C C . PHE A 1 98 ? -32.376 -9.025 27.215 1.00 78.88 98 PHE A C 1
ATOM 750 O O . PHE A 1 98 ? -33.394 -8.742 26.579 1.00 78.88 98 PHE A O 1
ATOM 757 N N . THR A 1 99 ? -31.940 -8.260 28.212 1.00 90.62 99 THR A N 1
ATOM 758 C CA . THR A 1 99 ? -32.639 -7.030 28.587 1.00 90.62 99 THR A CA 1
ATOM 759 C C . THR A 1 99 ? -32.270 -5.900 27.624 1.00 90.62 99 THR A C 1
ATOM 761 O O . THR A 1 99 ? -31.108 -5.725 27.255 1.00 90.62 99 THR A O 1
ATOM 764 N N . PHE A 1 100 ? -33.246 -5.076 27.231 1.00 90.00 100 PHE A N 1
ATOM 765 C CA . PHE A 1 100 ? -32.977 -3.888 26.407 1.00 90.00 100 PHE A CA 1
ATOM 766 C C . PHE A 1 100 ? -31.989 -2.922 27.080 1.00 90.00 100 PHE A C 1
ATOM 768 O O . PHE A 1 100 ? -31.251 -2.216 26.395 1.00 90.00 100 PHE A O 1
ATOM 775 N N . LEU A 1 101 ? -31.944 -2.920 28.417 1.00 92.06 101 LEU A N 1
ATOM 776 C CA . LEU A 1 101 ? -31.011 -2.117 29.203 1.00 92.06 101 LEU A CA 1
ATOM 777 C C . LEU A 1 101 ? -29.556 -2.561 29.005 1.00 92.06 101 LEU A C 1
ATOM 779 O O . LEU A 1 101 ? -28.679 -1.719 28.824 1.00 92.06 101 LEU A O 1
ATOM 783 N N . GLU A 1 102 ? -29.303 -3.868 29.002 1.00 91.56 102 GLU A N 1
ATOM 784 C CA . GLU A 1 102 ? -27.967 -4.418 28.769 1.00 91.56 102 GLU A CA 1
ATOM 785 C C . GLU A 1 102 ? -27.458 -4.032 27.375 1.00 91.56 102 GLU A C 1
ATOM 787 O O . GLU A 1 102 ? -26.340 -3.536 27.235 1.00 91.56 102 GLU A O 1
ATOM 792 N N . LEU A 1 103 ? -28.323 -4.110 26.358 1.00 90.50 103 LEU A N 1
ATOM 793 C CA . LEU A 1 103 ? -27.986 -3.635 25.016 1.00 90.50 103 LEU A CA 1
ATOM 794 C C . LEU A 1 103 ? -27.707 -2.126 24.975 1.00 90.50 103 LEU A C 1
ATOM 796 O O . LEU A 1 103 ? -26.750 -1.710 24.322 1.00 90.50 103 LEU A O 1
ATOM 800 N N . MET A 1 104 ? -28.516 -1.309 25.662 1.00 94.31 104 MET A N 1
ATOM 801 C CA . MET A 1 104 ? -28.374 0.155 25.692 1.00 94.31 104 MET A CA 1
ATOM 802 C C . MET A 1 104 ? -27.031 0.601 26.276 1.00 94.31 104 MET A C 1
ATOM 804 O O . MET A 1 104 ? -26.394 1.510 25.742 1.00 94.31 104 MET A O 1
ATOM 808 N N . ILE A 1 105 ? -26.577 -0.046 27.349 1.00 95.19 105 ILE A N 1
ATOM 809 C CA . ILE A 1 105 ? -25.293 0.280 27.980 1.00 95.19 105 ILE A CA 1
ATOM 810 C C . ILE A 1 105 ? -24.135 -0.116 27.057 1.00 95.19 105 ILE A C 1
ATOM 812 O O . ILE A 1 105 ? -23.193 0.658 26.881 1.00 95.19 105 ILE A O 1
ATOM 816 N N . VAL A 1 106 ? -24.223 -1.279 26.404 1.00 95.75 106 VAL A N 1
ATOM 817 C CA . VAL A 1 106 ? -23.184 -1.754 25.478 1.00 95.75 106 VAL A CA 1
ATOM 818 C C . VAL A 1 106 ? -23.006 -0.791 24.303 1.00 95.75 106 VAL A C 1
ATOM 820 O O . VAL A 1 106 ? -21.880 -0.378 24.017 1.00 95.75 106 VAL A O 1
ATOM 823 N N . ILE A 1 107 ? -24.092 -0.369 23.648 1.00 96.31 107 ILE A N 1
ATOM 824 C CA . ILE A 1 107 ? -23.991 0.592 22.538 1.00 96.31 107 ILE A CA 1
ATOM 825 C C . ILE A 1 107 ? -23.499 1.965 23.008 1.00 96.31 107 ILE A C 1
ATOM 827 O O . ILE A 1 107 ? -22.700 2.582 22.306 1.00 96.31 107 ILE A O 1
ATOM 831 N N . ALA A 1 108 ? -23.894 2.424 24.202 1.00 96.56 108 ALA A N 1
ATOM 832 C CA . ALA A 1 108 ? -23.407 3.685 24.759 1.00 96.56 108 ALA A CA 1
ATOM 833 C C . ALA A 1 108 ? -21.878 3.672 24.932 1.00 96.56 108 ALA A C 1
ATOM 835 O O . ALA A 1 108 ? -21.200 4.611 24.510 1.00 96.56 108 ALA A O 1
ATOM 836 N N . ILE A 1 109 ? -21.319 2.584 25.471 1.00 97.06 109 ILE A N 1
ATOM 837 C CA . ILE A 1 109 ? -19.869 2.435 25.657 1.00 97.06 109 ILE A CA 1
ATOM 838 C C . ILE A 1 109 ? -19.147 2.354 24.303 1.00 97.06 109 ILE A C 1
ATOM 840 O O . ILE A 1 109 ? -18.155 3.057 24.097 1.00 97.06 109 ILE A O 1
ATOM 844 N N . ILE A 1 110 ? -19.656 1.560 23.350 1.00 96.69 110 ILE A N 1
ATOM 845 C CA . ILE A 1 110 ? -19.053 1.431 22.010 1.00 96.69 110 ILE A CA 1
ATOM 846 C C . ILE A 1 110 ? -18.981 2.793 21.306 1.00 96.69 110 ILE A C 1
ATOM 848 O O . ILE A 1 110 ? -17.955 3.113 20.703 1.00 96.69 110 ILE A O 1
ATOM 852 N N . LEU A 1 111 ? -20.030 3.616 21.403 1.00 97.00 111 LEU A N 1
ATOM 853 C CA . LEU A 1 111 ? -20.067 4.938 20.773 1.00 97.00 111 LEU A CA 1
ATOM 854 C C . LEU A 1 111 ? -19.039 5.904 21.377 1.00 97.00 111 LEU A C 1
ATOM 856 O O . LEU A 1 111 ? -18.367 6.617 20.629 1.00 97.00 111 LEU A O 1
ATOM 860 N N . ILE A 1 112 ? -18.861 5.893 22.700 1.00 96.12 112 ILE A N 1
ATOM 861 C CA . ILE A 1 112 ? -17.852 6.721 23.379 1.00 96.12 112 ILE A CA 1
ATOM 862 C C . ILE A 1 112 ? -16.438 6.293 22.957 1.00 96.12 112 ILE A C 1
ATOM 864 O O . ILE A 1 112 ? -15.621 7.136 22.579 1.00 96.12 112 ILE A O 1
ATOM 868 N N . CYS A 1 113 ? -16.154 4.985 22.940 1.00 95.38 113 CYS A N 1
ATOM 869 C CA . CYS A 1 113 ? -14.861 4.466 22.489 1.00 95.38 113 CYS A CA 1
ATOM 870 C C . CYS A 1 113 ? -14.587 4.796 21.011 1.00 95.38 113 CYS A C 1
ATOM 872 O O . CYS A 1 113 ? -13.490 5.242 20.663 1.00 95.38 113 CYS A O 1
ATOM 874 N N . ALA A 1 114 ? -15.580 4.621 20.134 1.00 94.50 114 ALA A N 1
ATOM 875 C CA . ALA A 1 114 ? -15.453 4.905 18.707 1.00 94.50 114 ALA A CA 1
ATOM 876 C C . ALA A 1 114 ? -15.205 6.397 18.430 1.00 94.50 114 ALA A C 1
ATOM 878 O O . ALA A 1 114 ? -14.384 6.729 17.571 1.00 94.50 114 ALA A O 1
ATOM 879 N N . ALA A 1 115 ? -15.854 7.295 19.180 1.00 93.94 115 ALA A N 1
ATOM 880 C CA . ALA A 1 115 ? -15.670 8.739 19.047 1.00 93.94 115 ALA A CA 1
ATOM 881 C C . ALA A 1 115 ? -14.211 9.171 19.284 1.00 93.94 115 ALA A C 1
ATOM 883 O O . ALA A 1 115 ? -13.703 10.023 18.555 1.00 93.94 115 ALA A O 1
ATOM 884 N N . MET A 1 116 ? -13.515 8.549 20.243 1.00 91.00 116 MET A N 1
ATOM 885 C CA . MET A 1 116 ? -12.095 8.825 20.513 1.00 91.00 116 MET A CA 1
ATOM 886 C C . MET A 1 116 ? -11.153 8.135 19.516 1.00 91.00 116 MET A C 1
ATOM 888 O O . MET A 1 116 ? -10.142 8.703 19.105 1.00 91.00 116 MET A O 1
ATOM 892 N N . ALA A 1 117 ? -11.486 6.914 19.100 1.00 90.25 117 ALA A N 1
ATOM 893 C CA . ALA A 1 117 ? -10.673 6.104 18.200 1.00 90.25 117 ALA A CA 1
ATOM 894 C C . ALA A 1 117 ? -10.618 6.666 16.764 1.00 90.25 117 ALA A C 1
ATOM 896 O O . ALA A 1 117 ? -9.542 6.883 16.196 1.00 90.25 117 ALA A O 1
ATOM 897 N N . ILE A 1 118 ? -11.780 6.914 16.154 1.00 88.44 118 ILE A N 1
ATOM 898 C CA . ILE A 1 118 ? -11.921 7.250 14.728 1.00 88.44 118 ILE A CA 1
ATOM 899 C C . ILE A 1 118 ? -11.060 8.442 14.250 1.00 88.44 118 ILE A C 1
ATOM 901 O O . ILE A 1 118 ? -10.459 8.314 13.174 1.00 88.44 118 ILE A O 1
ATOM 905 N N . PRO A 1 119 ? -10.979 9.596 14.949 1.00 85.62 119 PRO A N 1
ATOM 906 C CA . PRO A 1 119 ? -10.237 10.752 14.436 1.00 85.62 119 PRO A CA 1
ATOM 907 C C . PRO A 1 119 ? -8.737 10.475 14.287 1.00 85.62 119 PRO A C 1
ATOM 909 O O . PRO A 1 119 ? -8.133 10.900 13.298 1.00 85.62 119 PRO A O 1
ATOM 912 N N . ASN A 1 120 ? -8.157 9.711 15.213 1.00 84.62 120 ASN A N 1
ATOM 913 C CA . ASN A 1 120 ? -6.741 9.354 15.183 1.00 84.62 120 ASN A CA 1
ATOM 914 C C . ASN A 1 120 ? -6.457 8.293 14.113 1.00 84.62 120 ASN A C 1
ATOM 916 O O . ASN A 1 120 ? -5.505 8.426 13.340 1.00 84.62 120 ASN A O 1
ATOM 920 N N . PHE A 1 121 ? -7.331 7.290 13.980 1.00 81.25 121 PHE A N 1
ATOM 921 C CA . PHE A 1 121 ? -7.161 6.247 12.968 1.00 81.25 121 PHE A CA 1
ATOM 922 C C . PHE A 1 121 ? -7.258 6.785 11.536 1.00 81.25 121 PHE A C 1
ATOM 924 O O . PHE A 1 121 ? -6.439 6.419 10.697 1.00 81.25 121 PHE A O 1
ATOM 931 N N . LYS A 1 122 ? -8.198 7.691 11.231 1.00 82.12 122 LYS A N 1
ATOM 932 C CA . LYS A 1 122 ? -8.400 8.186 9.854 1.00 82.12 122 LYS A CA 1
ATOM 933 C C . LYS A 1 122 ? -7.170 8.873 9.257 1.00 82.12 122 LYS A C 1
ATOM 935 O O . LYS A 1 122 ? -6.950 8.737 8.055 1.00 82.12 122 LYS A O 1
ATOM 940 N N . LYS A 1 123 ? -6.399 9.611 10.060 1.00 81.69 123 LYS A N 1
ATOM 941 C CA . LYS A 1 123 ? -5.200 10.317 9.585 1.00 81.69 123 LYS A CA 1
ATOM 942 C C . LYS A 1 123 ? -4.022 9.355 9.483 1.00 81.69 123 LYS A C 1
ATOM 944 O O . LYS A 1 123 ? -3.510 9.147 8.390 1.00 81.69 123 LYS A O 1
ATOM 949 N N . CYS A 1 124 ? -3.651 8.707 10.583 1.00 83.19 124 CYS A N 1
ATOM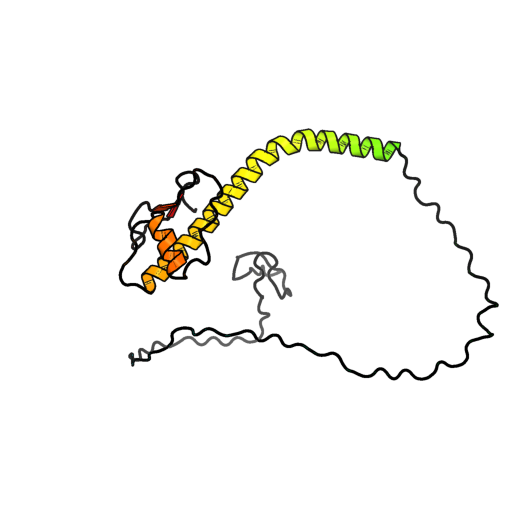 950 C CA . CYS A 1 124 ? -2.445 7.883 10.624 1.00 83.19 124 CYS A CA 1
ATOM 951 C C . CYS A 1 124 ? -2.555 6.642 9.729 1.00 83.19 124 CYS A C 1
ATOM 953 O O . CYS A 1 124 ? -1.642 6.362 8.959 1.00 83.19 124 CYS A O 1
ATOM 955 N N . TYR A 1 125 ? -3.692 5.936 9.756 1.00 84.12 125 TYR A N 1
ATOM 956 C CA . TYR A 1 125 ? -3.851 4.703 8.981 1.00 84.12 125 TYR A CA 1
ATOM 957 C C . TYR A 1 125 ? -3.878 4.962 7.472 1.00 84.12 125 TYR A C 1
ATOM 959 O O . TYR A 1 125 ? -3.257 4.223 6.710 1.00 84.12 125 TYR A O 1
ATOM 967 N N . ARG A 1 126 ? -4.572 6.018 7.019 1.00 86.50 126 ARG A N 1
ATOM 968 C CA . ARG A 1 126 ? -4.626 6.352 5.587 1.00 86.50 126 ARG A CA 1
ATOM 969 C C . ARG A 1 126 ? -3.268 6.792 5.063 1.00 86.50 126 ARG A C 1
ATOM 971 O O . ARG A 1 126 ? -2.870 6.295 4.017 1.00 86.50 126 ARG A O 1
ATOM 978 N N . GLN A 1 127 ? -2.571 7.669 5.786 1.00 88.12 127 GLN A N 1
ATOM 979 C CA . GLN A 1 127 ? -1.254 8.146 5.362 1.00 88.12 127 GLN A CA 1
ATOM 980 C C . GLN A 1 127 ? -0.239 7.002 5.335 1.00 88.12 127 GLN A C 1
ATOM 982 O O . GLN A 1 127 ? 0.394 6.776 4.312 1.00 88.12 127 GLN A O 1
ATOM 987 N N . GLN A 1 128 ? -0.191 6.178 6.383 1.00 88.81 128 GLN A N 1
ATOM 988 C CA . GLN A 1 128 ? 0.704 5.022 6.419 1.00 88.81 128 GLN A CA 1
ATOM 989 C C . GLN A 1 128 ? 0.380 3.989 5.325 1.00 88.81 128 GLN A C 1
ATOM 991 O O . GLN A 1 128 ? 1.278 3.367 4.763 1.00 88.81 128 GLN A O 1
ATOM 996 N N . SER A 1 129 ? -0.902 3.779 5.009 1.00 90.62 129 SER A N 1
ATOM 997 C CA . SER A 1 129 ? -1.297 2.860 3.932 1.00 90.62 129 SER A CA 1
ATOM 998 C C . SER A 1 129 ? -0.896 3.394 2.554 1.00 90.62 129 SER A C 1
ATOM 1000 O O . SER A 1 129 ? -0.423 2.628 1.719 1.00 90.62 129 SER A O 1
ATOM 1002 N N . ARG A 1 130 ? -1.056 4.704 2.325 1.00 91.69 130 ARG A N 1
ATOM 1003 C CA . ARG A 1 130 ? -0.629 5.393 1.097 1.00 91.69 130 ARG A CA 1
ATOM 1004 C C . ARG A 1 130 ? 0.881 5.353 0.917 1.00 91.69 130 ARG A C 1
ATOM 1006 O O . ARG A 1 130 ? 1.348 5.008 -0.163 1.00 91.69 130 ARG A O 1
ATOM 1013 N N . GLU A 1 131 ? 1.621 5.610 1.986 1.00 91.62 131 GLU A N 1
ATOM 1014 C CA . GLU A 1 131 ? 3.078 5.526 2.023 1.00 91.62 131 GLU A CA 1
ATOM 1015 C C . GLU A 1 131 ? 3.559 4.106 1.672 1.00 91.62 131 GLU A C 1
ATOM 1017 O O . GLU A 1 131 ? 4.353 3.918 0.752 1.00 91.62 131 GLU A O 1
ATOM 1022 N N . LYS A 1 132 ? 2.988 3.075 2.311 1.00 92.12 132 LYS A N 1
ATOM 1023 C CA . LYS A 1 132 ? 3.301 1.668 2.001 1.00 92.12 132 LYS A CA 1
ATOM 1024 C C . LYS A 1 132 ? 2.971 1.292 0.555 1.00 92.12 132 LYS A C 1
ATOM 1026 O O . LYS A 1 132 ? 3.748 0.579 -0.078 1.00 92.12 132 LYS A O 1
ATOM 1031 N N . ALA A 1 133 ? 1.846 1.772 0.023 1.00 93.31 133 ALA A N 1
ATOM 1032 C CA . ALA A 1 133 ? 1.492 1.574 -1.381 1.00 93.31 133 ALA A CA 1
ATOM 1033 C C . ALA A 1 133 ? 2.492 2.272 -2.318 1.00 93.31 133 ALA A C 1
ATOM 1035 O O . ALA A 1 133 ? 2.894 1.695 -3.326 1.00 93.31 133 ALA A O 1
ATOM 1036 N N . CYS A 1 134 ? 2.955 3.474 -1.955 1.00 93.38 134 CYS A N 1
ATOM 1037 C CA . CYS A 1 134 ? 3.992 4.193 -2.688 1.00 93.38 134 CYS A CA 1
ATOM 1038 C C . CYS A 1 134 ? 5.288 3.380 -2.773 1.00 93.38 134 CYS A C 1
ATOM 1040 O O . CYS A 1 134 ? 5.822 3.206 -3.865 1.00 93.38 134 CYS A O 1
ATOM 1042 N N . TYR A 1 135 ? 5.765 2.838 -1.652 1.00 92.88 135 TYR A N 1
ATOM 1043 C CA . TYR A 1 135 ? 6.981 2.022 -1.633 1.00 92.88 135 TYR A CA 1
ATOM 1044 C C . TYR A 1 135 ? 6.836 0.721 -2.423 1.00 92.88 135 TYR A C 1
ATOM 1046 O O . TYR A 1 135 ? 7.762 0.325 -3.130 1.00 92.88 135 TYR A O 1
ATOM 1054 N N . ALA A 1 136 ? 5.673 0.067 -2.355 1.00 92.94 136 ALA A N 1
ATOM 1055 C CA . ALA A 1 136 ? 5.396 -1.113 -3.171 1.00 92.94 136 ALA A CA 1
ATOM 1056 C C . ALA A 1 136 ? 5.461 -0.783 -4.671 1.00 92.94 136 ALA A C 1
ATOM 1058 O O . ALA A 1 136 ? 6.134 -1.481 -5.427 1.00 92.94 136 ALA A O 1
ATOM 1059 N N . ASN A 1 137 ? 4.837 0.324 -5.083 1.00 92.94 137 ASN A N 1
ATOM 1060 C CA . ASN A 1 137 ? 4.887 0.819 -6.455 1.00 92.94 137 ASN A CA 1
ATOM 1061 C C . ASN A 1 137 ? 6.324 1.116 -6.909 1.00 92.94 137 ASN A C 1
ATOM 1063 O O . ASN A 1 137 ? 6.715 0.706 -7.996 1.00 92.94 137 ASN A O 1
ATOM 1067 N N . MET A 1 138 ? 7.132 1.771 -6.070 1.00 90.81 138 MET A N 1
ATOM 1068 C CA . MET A 1 138 ? 8.537 2.071 -6.382 1.00 90.81 138 MET A CA 1
ATOM 1069 C C . MET A 1 138 ? 9.354 0.800 -6.637 1.00 90.81 138 MET A C 1
ATOM 1071 O O . MET A 1 138 ? 10.151 0.773 -7.568 1.00 90.81 138 MET A O 1
ATOM 1075 N N . ARG A 1 139 ? 9.125 -0.273 -5.870 1.00 91.00 139 ARG A N 1
ATOM 1076 C CA . ARG A 1 139 ? 9.789 -1.571 -6.090 1.00 91.00 139 ARG A CA 1
ATOM 1077 C C . ARG A 1 139 ? 9.376 -2.223 -7.410 1.00 91.00 139 ARG A C 1
ATOM 1079 O O . ARG A 1 139 ? 10.222 -2.778 -8.100 1.00 91.00 139 ARG A O 1
ATOM 1086 N N . VAL A 1 140 ? 8.093 -2.138 -7.771 1.00 92.25 140 VAL A N 1
ATOM 1087 C CA . VAL A 1 140 ? 7.587 -2.652 -9.058 1.00 92.25 140 VAL A CA 1
ATOM 1088 C C . VAL A 1 140 ? 8.229 -1.911 -10.227 1.00 92.25 140 VAL A C 1
ATOM 1090 O O . VAL A 1 140 ? 8.663 -2.536 -11.189 1.00 92.25 140 VAL A O 1
ATOM 1093 N N . ILE A 1 141 ? 8.318 -0.586 -10.128 1.00 89.81 141 ILE A N 1
ATOM 1094 C CA . ILE A 1 141 ? 8.961 0.249 -11.140 1.00 89.81 141 ILE A CA 1
ATOM 1095 C C . ILE A 1 141 ? 10.435 -0.112 -11.275 1.00 89.81 141 ILE A C 1
ATOM 1097 O O . ILE A 1 141 ? 10.902 -0.286 -12.394 1.00 89.81 141 ILE A O 1
ATOM 1101 N N . LEU A 1 142 ? 11.155 -0.230 -10.155 1.00 88.56 142 LEU A N 1
ATOM 1102 C CA . LEU A 1 142 ? 12.575 -0.566 -10.170 1.00 88.56 142 LEU A CA 1
ATOM 1103 C C . LEU A 1 142 ? 12.812 -1.883 -10.905 1.00 88.56 142 LEU A C 1
ATOM 1105 O O . LEU A 1 142 ? 13.572 -1.903 -11.866 1.00 88.56 142 LEU A O 1
ATOM 1109 N N . GLY A 1 143 ? 12.080 -2.937 -10.534 1.00 89.94 143 GLY A N 1
ATOM 1110 C CA . GLY A 1 143 ? 12.197 -4.230 -11.206 1.00 89.94 143 GLY A CA 1
ATOM 1111 C C . GLY A 1 143 ? 11.845 -4.161 -12.695 1.00 89.94 143 GLY A C 1
ATOM 1112 O O . GLY A 1 143 ? 12.502 -4.788 -13.517 1.00 89.94 143 GLY A O 1
ATOM 1113 N N . ALA A 1 144 ? 10.850 -3.360 -13.076 1.00 90.06 144 ALA A N 1
ATOM 1114 C CA . ALA A 1 144 ? 10.494 -3.195 -14.479 1.00 90.06 144 ALA A CA 1
ATOM 1115 C C . ALA A 1 144 ? 11.553 -2.427 -15.287 1.00 90.06 144 ALA A C 1
ATOM 1117 O O . ALA A 1 144 ? 11.793 -2.764 -16.444 1.00 90.06 144 ALA A O 1
ATOM 1118 N N . ILE A 1 145 ? 12.202 -1.423 -14.689 1.00 87.81 145 ILE A N 1
ATOM 1119 C CA . ILE A 1 145 ? 13.322 -0.714 -15.319 1.00 87.81 145 ILE A CA 1
ATOM 1120 C C . ILE A 1 145 ? 14.538 -1.637 -15.427 1.00 87.81 145 ILE A C 1
ATOM 1122 O O . ILE A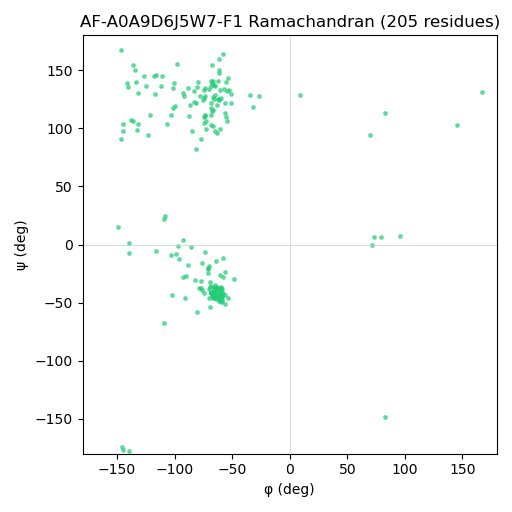 1 145 ? 15.192 -1.652 -16.465 1.00 87.81 145 ILE A O 1
ATOM 1126 N N . GLU A 1 146 ? 14.831 -2.427 -14.395 1.00 87.31 146 GLU A N 1
ATOM 1127 C CA . GLU A 1 146 ? 15.905 -3.423 -14.429 1.00 87.31 146 GLU A CA 1
ATOM 1128 C C . GLU A 1 146 ? 15.680 -4.438 -15.554 1.00 87.31 146 GLU A C 1
ATOM 1130 O O . GLU A 1 146 ? 16.585 -4.660 -16.354 1.00 87.31 146 GLU A O 1
ATOM 1135 N N . MET A 1 147 ? 14.464 -4.976 -15.686 1.00 88.88 147 MET A N 1
ATOM 1136 C CA . MET A 1 147 ? 14.105 -5.870 -16.793 1.00 88.88 147 MET A CA 1
ATOM 1137 C C . MET A 1 147 ? 14.235 -5.184 -18.158 1.00 88.88 147 MET A C 1
ATOM 1139 O O . MET A 1 147 ? 14.828 -5.751 -19.072 1.00 88.88 147 MET A O 1
ATOM 1143 N N . TYR A 1 148 ? 13.747 -3.947 -18.296 1.00 88.62 148 TYR A N 1
ATOM 1144 C CA . TYR A 1 148 ? 13.909 -3.176 -19.530 1.00 88.62 148 TYR A CA 1
ATOM 1145 C C . TYR A 1 148 ? 15.394 -2.977 -19.885 1.00 88.62 148 TYR A C 1
ATOM 1147 O O . TYR A 1 148 ? 15.790 -3.139 -21.036 1.00 88.62 148 TYR A O 1
ATOM 1155 N N . ASN A 1 149 ? 16.235 -2.667 -18.896 1.00 87.12 149 ASN A N 1
ATOM 1156 C CA . ASN A 1 149 ? 17.672 -2.463 -19.080 1.00 87.12 149 ASN A CA 1
ATOM 1157 C C . ASN A 1 149 ? 18.437 -3.767 -19.377 1.00 87.12 149 ASN A C 1
ATOM 1159 O O . ASN A 1 149 ? 19.546 -3.699 -19.904 1.00 87.12 149 ASN A O 1
ATOM 1163 N N . MET A 1 150 ? 17.883 -4.935 -19.031 1.00 86.12 150 MET A N 1
ATOM 1164 C CA . MET A 1 150 ? 18.439 -6.238 -19.418 1.00 86.12 150 MET A CA 1
ATOM 1165 C C . MET A 1 150 ? 18.145 -6.567 -20.884 1.00 86.12 150 MET A C 1
ATOM 1167 O O . MET A 1 150 ? 19.017 -7.091 -21.576 1.00 86.12 150 MET A O 1
ATOM 1171 N N . ASP A 1 151 ? 16.947 -6.234 -21.364 1.00 89.12 151 ASP A N 1
ATOM 1172 C CA . ASP A 1 151 ? 16.521 -6.549 -22.731 1.00 89.12 151 ASP A CA 1
ATOM 1173 C C . ASP A 1 151 ? 17.033 -5.531 -23.764 1.00 89.12 151 ASP A C 1
ATOM 1175 O O . ASP A 1 151 ? 17.285 -5.880 -24.920 1.00 89.12 151 ASP A O 1
ATOM 1179 N N . TYR A 1 152 ? 17.217 -4.269 -23.361 1.00 84.25 152 TYR A N 1
ATOM 1180 C CA . TYR A 1 152 ? 17.673 -3.189 -24.232 1.00 84.25 152 TYR A CA 1
ATOM 1181 C C . TYR A 1 152 ? 19.023 -2.635 -23.775 1.00 84.25 152 TYR A C 1
ATOM 1183 O O . TYR A 1 152 ? 19.183 -2.172 -22.651 1.00 84.25 152 TYR A O 1
ATOM 1191 N N . SER A 1 153 ? 19.984 -2.539 -24.701 1.00 74.00 153 SER A N 1
ATOM 1192 C CA . SER A 1 153 ? 21.287 -1.895 -24.447 1.00 74.00 153 SER A CA 1
ATOM 1193 C C . SER A 1 153 ? 21.176 -0.392 -24.131 1.00 74.00 153 SER A C 1
ATOM 1195 O O . SER A 1 153 ? 22.135 0.223 -23.665 1.00 74.00 153 SER A O 1
ATOM 1197 N N . ALA A 1 154 ? 20.012 0.214 -24.392 1.00 70.94 154 ALA A N 1
ATOM 1198 C CA . ALA A 1 154 ? 19.694 1.594 -24.051 1.00 70.94 154 ALA A CA 1
ATOM 1199 C C . ALA A 1 154 ? 19.266 1.694 -22.581 1.00 70.94 154 ALA A C 1
ATOM 1201 O O . ALA A 1 154 ? 18.075 1.737 -22.264 1.00 70.94 154 ALA A O 1
ATOM 1202 N N . GLN A 1 155 ? 20.252 1.749 -21.689 1.00 73.81 155 GLN A N 1
ATOM 1203 C CA . GLN A 1 155 ? 19.991 1.838 -20.260 1.00 73.81 155 GLN A CA 1
ATOM 1204 C C . GLN A 1 155 ? 19.254 3.137 -19.905 1.00 73.81 155 GLN A C 1
ATOM 1206 O O . GLN A 1 155 ? 19.759 4.241 -20.126 1.00 73.81 155 GLN A O 1
ATOM 1211 N N . GLN A 1 156 ? 18.058 3.010 -19.330 1.00 72.94 156 GLN A N 1
ATOM 1212 C CA . GLN A 1 156 ? 17.335 4.145 -18.772 1.00 72.94 156 GLN A CA 1
ATOM 1213 C C . GLN A 1 156 ? 17.998 4.549 -17.459 1.00 72.94 156 GLN A C 1
ATOM 1215 O O . GLN A 1 156 ? 17.946 3.827 -16.464 1.00 72.94 156 GLN A O 1
ATOM 1220 N N . LYS A 1 157 ? 18.650 5.711 -17.481 1.00 74.62 157 LYS A N 1
ATOM 1221 C CA . LYS A 1 157 ? 19.383 6.262 -16.336 1.00 74.62 157 LYS A CA 1
ATOM 1222 C C . LYS A 1 157 ? 18.524 7.144 -15.444 1.00 74.62 157 LYS A C 1
ATOM 1224 O O . LYS A 1 157 ? 18.797 7.256 -14.256 1.00 74.62 157 LYS A O 1
ATOM 1229 N N . THR A 1 158 ? 17.488 7.757 -16.012 1.00 77.12 158 THR A N 1
ATOM 1230 C CA . THR A 1 158 ? 16.602 8.688 -15.316 1.00 77.12 158 THR A CA 1
ATOM 1231 C C . THR A 1 158 ? 15.182 8.156 -15.299 1.00 77.12 158 THR A C 1
ATOM 1233 O O . THR A 1 158 ? 14.719 7.527 -16.250 1.00 77.12 158 THR A O 1
ATOM 1236 N N . MET A 1 159 ? 14.470 8.432 -14.208 1.00 76.88 159 MET A N 1
ATOM 1237 C CA . MET A 1 159 ? 13.044 8.167 -14.131 1.00 76.88 159 MET A CA 1
ATOM 1238 C C . MET A 1 159 ? 12.254 9.460 -14.341 1.00 76.88 159 MET A C 1
ATOM 1240 O O . MET A 1 159 ? 12.367 10.407 -13.566 1.00 76.88 159 MET A O 1
ATOM 1244 N N . ASN A 1 160 ? 11.454 9.479 -15.404 1.00 77.88 160 ASN A N 1
ATOM 1245 C CA . ASN A 1 160 ? 10.559 10.567 -15.796 1.00 77.88 160 ASN A CA 1
ATOM 1246 C C . ASN A 1 160 ? 9.205 9.948 -16.214 1.00 77.88 160 ASN A C 1
ATOM 1248 O O . ASN A 1 160 ? 9.199 8.793 -16.651 1.00 77.88 160 ASN A O 1
ATOM 1252 N N . PRO A 1 161 ? 8.064 10.659 -16.128 1.00 76.38 161 PRO A N 1
ATOM 1253 C CA . PRO A 1 161 ? 6.774 10.176 -16.639 1.00 76.38 161 PRO A CA 1
ATOM 1254 C C . PRO A 1 161 ? 6.802 9.604 -18.071 1.00 76.38 161 PRO A C 1
ATOM 1256 O O . PRO A 1 161 ? 6.043 8.685 -18.370 1.00 76.38 161 PRO A O 1
ATOM 1259 N N . ASN A 1 162 ? 7.697 10.073 -18.947 1.00 79.62 162 ASN A N 1
ATOM 1260 C CA . ASN A 1 162 ? 7.855 9.500 -20.293 1.00 79.62 162 ASN A CA 1
ATOM 1261 C C . ASN A 1 162 ? 8.356 8.045 -20.275 1.00 79.62 162 ASN A C 1
ATOM 1263 O O . ASN A 1 162 ? 7.944 7.232 -21.101 1.00 79.62 162 ASN A O 1
ATOM 1267 N N . VAL A 1 163 ? 9.221 7.710 -19.316 1.00 81.94 163 VAL A N 1
ATOM 1268 C CA . VAL A 1 163 ? 9.784 6.364 -19.150 1.00 81.94 163 VAL A CA 1
ATOM 1269 C C . VAL A 1 163 ? 8.700 5.406 -18.662 1.00 81.94 163 VAL A C 1
ATOM 1271 O O . VAL A 1 163 ? 8.599 4.298 -19.169 1.00 81.94 163 VAL A O 1
ATOM 1274 N N . GLU A 1 164 ? 7.799 5.846 -17.777 1.00 83.31 164 GLU A N 1
ATOM 1275 C CA . GLU A 1 164 ? 6.647 5.031 -17.363 1.00 83.31 164 GLU A CA 1
ATOM 1276 C C . GLU A 1 164 ? 5.795 4.593 -18.568 1.00 83.31 164 GLU A C 1
ATOM 1278 O O . GLU A 1 164 ? 5.429 3.424 -18.675 1.00 83.31 164 GLU A O 1
ATOM 1283 N N . GLY A 1 165 ? 5.535 5.504 -19.513 1.00 85.19 165 GLY A N 1
ATOM 1284 C CA . GLY A 1 165 ? 4.808 5.182 -20.745 1.00 85.19 165 GLY A CA 1
ATOM 1285 C C . GLY A 1 165 ? 5.534 4.164 -21.631 1.00 85.19 165 GLY A C 1
ATOM 1286 O O . GLY A 1 165 ? 4.894 3.275 -22.192 1.00 85.19 165 GLY A O 1
ATOM 1287 N N . LEU A 1 166 ? 6.865 4.251 -21.709 1.00 86.50 166 LEU A N 1
ATOM 1288 C CA . LEU A 1 166 ? 7.706 3.286 -22.423 1.00 86.50 166 LEU A CA 1
ATOM 1289 C C . LEU A 1 166 ? 7.675 1.896 -21.774 1.00 86.50 166 LEU A C 1
ATOM 1291 O O . LEU A 1 166 ? 7.650 0.888 -22.470 1.00 86.50 166 LEU A O 1
ATOM 1295 N N . LEU A 1 167 ? 7.647 1.827 -20.445 1.00 87.75 167 LEU A N 1
ATOM 1296 C CA . LEU A 1 167 ? 7.572 0.559 -19.722 1.00 87.75 167 LEU A CA 1
ATOM 1297 C C . LEU A 1 167 ? 6.219 -0.135 -19.914 1.00 87.75 167 LEU A C 1
ATOM 1299 O O . LEU A 1 167 ? 6.159 -1.364 -19.987 1.00 87.75 167 LEU A O 1
ATOM 1303 N N . VAL A 1 168 ? 5.138 0.644 -20.004 1.00 90.62 168 VAL A N 1
ATOM 1304 C CA . VAL A 1 168 ? 3.799 0.121 -20.305 1.00 90.62 168 VAL A CA 1
ATOM 1305 C C . VAL A 1 168 ? 3.725 -0.362 -21.755 1.00 90.62 168 VAL A C 1
ATOM 1307 O O . VAL A 1 168 ? 3.260 -1.472 -22.007 1.00 90.62 168 VAL A O 1
ATOM 1310 N N . SER A 1 169 ? 4.221 0.422 -22.718 1.00 88.31 169 SER A N 1
ATOM 1311 C CA . SER A 1 169 ? 4.219 0.022 -24.133 1.00 88.31 169 SER A CA 1
ATOM 1312 C C . SER A 1 169 ? 5.177 -1.136 -24.430 1.00 88.31 169 SER A C 1
ATOM 1314 O O . SER A 1 169 ? 4.873 -1.977 -25.273 1.00 88.31 169 SER A O 1
ATOM 1316 N N . GLY A 1 170 ? 6.291 -1.220 -23.698 1.00 87.06 170 GLY A N 1
ATOM 1317 C CA . GLY A 1 170 ? 7.252 -2.321 -23.742 1.00 87.06 170 GLY A CA 1
ATOM 1318 C C . GLY A 1 170 ? 6.768 -3.607 -23.065 1.00 87.06 170 GLY A C 1
ATOM 1319 O O . GLY A 1 170 ? 7.444 -4.624 -23.158 1.00 87.06 170 GLY A O 1
ATOM 1320 N N . GLY A 1 171 ? 5.607 -3.592 -22.399 1.00 89.94 171 GLY A N 1
ATOM 1321 C CA . GLY A 1 171 ? 5.017 -4.774 -21.762 1.00 89.94 171 GLY A CA 1
ATOM 1322 C C . GLY A 1 171 ? 5.617 -5.154 -20.402 1.00 89.94 171 GLY A C 1
ATOM 1323 O O . GLY A 1 171 ? 5.227 -6.177 -19.839 1.00 89.94 171 GLY A O 1
ATOM 1324 N N . TY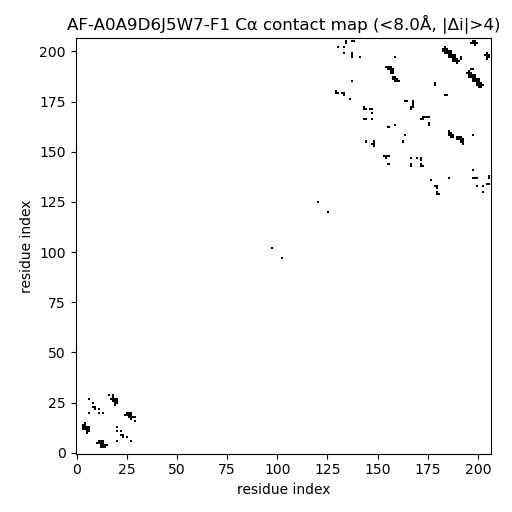R A 1 172 ? 6.512 -4.334 -19.844 1.00 90.88 172 TYR A N 1
ATOM 1325 C CA . TYR A 1 172 ? 7.084 -4.533 -18.505 1.00 90.88 172 TYR A CA 1
ATOM 1326 C C . TYR A 1 172 ? 6.098 -4.135 -17.401 1.00 90.88 172 TYR A C 1
ATOM 1328 O O . TYR A 1 172 ? 6.065 -4.746 -16.333 1.00 90.88 172 TYR A O 1
ATOM 1336 N N . LEU A 1 173 ? 5.244 -3.143 -17.673 1.00 92.38 173 LEU A N 1
ATOM 1337 C CA . LEU A 1 173 ? 4.094 -2.785 -16.844 1.00 92.38 173 LEU A CA 1
ATOM 1338 C C . LEU A 1 173 ? 2.799 -3.109 -17.583 1.00 92.38 173 LEU A C 1
ATOM 1340 O O . LEU A 1 173 ? 2.632 -2.772 -18.749 1.00 92.38 173 LEU A O 1
ATOM 1344 N N . LYS A 1 174 ? 1.831 -3.697 -16.873 1.00 89.62 174 LYS A N 1
ATOM 1345 C CA . LYS A 1 174 ? 0.501 -3.965 -17.445 1.00 89.62 174 LYS A CA 1
ATOM 1346 C C . LYS A 1 174 ? -0.271 -2.678 -17.728 1.00 89.62 174 LYS A C 1
ATOM 1348 O O . LYS A 1 174 ? -0.892 -2.576 -18.772 1.00 89.62 174 LYS A O 1
ATOM 1353 N N . ASN A 1 175 ? -0.236 -1.739 -16.784 1.00 89.94 175 ASN A N 1
ATOM 1354 C CA . ASN A 1 175 ? -0.926 -0.451 -16.815 1.00 89.94 175 ASN A CA 1
ATOM 1355 C C . ASN A 1 175 ? -0.067 0.602 -16.096 1.00 89.94 175 ASN A C 1
ATOM 1357 O O . ASN A 1 175 ? 0.843 0.249 -15.341 1.00 89.94 175 ASN A O 1
ATOM 1361 N N . HIS A 1 176 ? -0.425 1.878 -16.263 1.00 88.31 176 HIS A N 1
ATOM 1362 C CA . HIS A 1 176 ? 0.088 2.971 -15.435 1.00 88.31 176 HIS A CA 1
ATOM 1363 C C . HIS A 1 176 ? -0.113 2.700 -13.947 1.00 88.31 176 HIS A C 1
ATOM 1365 O O . HIS A 1 176 ? -1.135 2.145 -13.524 1.00 88.31 176 HIS A O 1
ATOM 1371 N N . ILE A 1 177 ? 0.860 3.121 -13.148 1.00 88.06 177 ILE A N 1
ATOM 1372 C CA . ILE A 1 177 ? 0.859 2.835 -11.720 1.00 88.06 177 ILE A CA 1
ATOM 1373 C C . ILE A 1 177 ? -0.009 3.868 -10.997 1.00 88.06 177 ILE A C 1
ATOM 1375 O O . ILE A 1 177 ? 0.253 5.072 -11.086 1.00 88.06 177 ILE A O 1
ATOM 1379 N N . PRO A 1 178 ? -1.040 3.437 -10.246 1.00 88.75 178 PRO A N 1
ATOM 1380 C CA . PRO A 1 178 ? -1.893 4.365 -9.526 1.00 88.75 178 PRO A CA 1
ATOM 1381 C C . PRO A 1 178 ? -1.101 5.020 -8.393 1.00 88.75 178 PRO A C 1
ATOM 1383 O O . PRO A 1 178 ? -0.638 4.363 -7.457 1.00 88.75 178 PRO A O 1
ATOM 1386 N N . LYS A 1 179 ? -0.958 6.342 -8.478 1.00 90.19 179 LYS A N 1
ATOM 1387 C CA . LYS A 1 179 ? -0.292 7.152 -7.458 1.00 90.19 179 LYS A CA 1
ATOM 1388 C C . LYS A 1 179 ? -1.204 7.291 -6.229 1.00 90.19 179 LYS A C 1
ATOM 1390 O O . LYS A 1 179 ? -2.384 7.605 -6.392 1.00 90.19 179 LYS A O 1
ATOM 1395 N N . PRO A 1 180 ? -0.691 7.082 -5.002 1.00 90.44 180 PRO A N 1
ATOM 1396 C CA . PRO A 1 180 ? -1.510 7.143 -3.788 1.00 90.44 180 PRO A CA 1
ATOM 1397 C C . PRO A 1 180 ? -1.956 8.568 -3.420 1.00 90.44 180 PRO A C 1
ATOM 1399 O O . PRO A 1 180 ? -2.991 8.734 -2.771 1.00 90.44 180 PRO A O 1
ATOM 1402 N N . ASP A 1 181 ? -1.210 9.582 -3.871 1.00 88.69 181 ASP A N 1
ATOM 1403 C CA . ASP A 1 181 ? -1.506 11.004 -3.697 1.00 88.69 181 ASP A CA 1
ATOM 1404 C C . ASP A 1 181 ? -1.300 11.763 -5.009 1.00 88.69 181 ASP A C 1
ATOM 1406 O O . ASP A 1 181 ? -0.427 11.416 -5.807 1.00 88.69 181 ASP A O 1
ATOM 1410 N N . MET A 1 182 ? -2.066 12.842 -5.203 1.00 84.62 182 MET A N 1
ATOM 1411 C CA . MET A 1 182 ? -2.014 13.676 -6.416 1.00 84.62 182 MET A CA 1
ATOM 1412 C C . MET A 1 182 ? -0.634 14.314 -6.639 1.00 84.62 182 MET A C 1
ATOM 1414 O O . MET A 1 182 ? -0.255 14.567 -7.778 1.00 84.62 182 MET A O 1
ATOM 1418 N N . ASN A 1 183 ? 0.130 14.521 -5.563 1.00 85.94 183 ASN A N 1
ATOM 1419 C CA . ASN A 1 183 ? 1.433 15.182 -5.604 1.00 85.94 183 ASN A CA 1
ATOM 1420 C C . ASN A 1 183 ? 2.613 14.194 -5.644 1.00 85.94 183 ASN A C 1
ATOM 1422 O O . ASN A 1 183 ? 3.759 14.638 -5.668 1.00 85.94 183 ASN A O 1
ATOM 1426 N N . CYS A 1 184 ? 2.379 12.872 -5.615 1.00 88.81 184 CYS A N 1
ATOM 1427 C CA . CYS A 1 184 ? 3.490 11.922 -5.700 1.00 88.81 184 CYS A CA 1
ATOM 1428 C C . CYS A 1 184 ? 3.969 11.800 -7.149 1.00 88.81 184 CYS A C 1
ATOM 1430 O O . CYS A 1 184 ? 3.213 11.524 -8.084 1.00 88.81 184 CYS A O 1
ATOM 1432 N N . GLU A 1 185 ? 5.266 11.981 -7.326 1.00 88.69 185 GLU A N 1
ATOM 1433 C CA . GLU A 1 185 ? 5.958 11.762 -8.583 1.00 88.69 185 GLU A CA 1
ATOM 1434 C C . GLU A 1 185 ? 7.195 10.928 -8.290 1.00 88.69 185 GLU A C 1
ATOM 1436 O O . GLU A 1 185 ? 7.942 11.234 -7.354 1.00 88.69 185 GLU A O 1
ATOM 1441 N N . TYR A 1 186 ? 7.357 9.861 -9.067 1.00 89.12 186 TYR A N 1
ATOM 1442 C CA . TYR A 1 186 ? 8.501 8.971 -8.988 1.00 89.12 186 TYR A CA 1
ATOM 1443 C C . TYR A 1 186 ? 9.649 9.564 -9.796 1.00 89.12 186 TYR A C 1
ATOM 1445 O O . TYR A 1 186 ? 9.458 9.998 -10.930 1.00 89.12 186 TYR A O 1
ATOM 1453 N N . GLY A 1 187 ? 10.827 9.590 -9.194 1.00 88.00 187 GLY A N 1
ATOM 1454 C CA . GLY A 1 187 ? 12.055 10.065 -9.803 1.00 88.00 187 GLY A CA 1
ATOM 1455 C C . GLY A 1 187 ? 13.233 9.183 -9.419 1.00 88.00 187 GLY A C 1
ATOM 1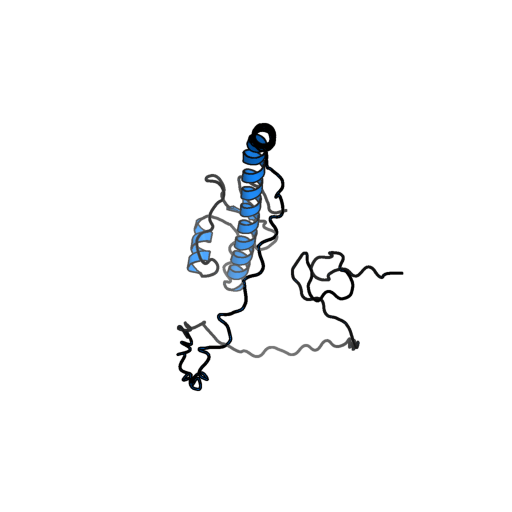456 O O . GLY A 1 187 ? 13.094 8.194 -8.698 1.00 88.00 187 GLY A O 1
ATOM 1457 N N . ALA A 1 188 ? 14.398 9.578 -9.906 1.00 86.81 188 ALA A N 1
ATOM 1458 C CA . ALA A 1 188 ? 15.676 8.935 -9.657 1.00 86.81 188 ALA A CA 1
ATOM 1459 C C . ALA A 1 188 ? 16.646 9.970 -9.088 1.00 86.81 188 ALA A C 1
ATOM 1461 O O . ALA A 1 188 ? 16.691 11.088 -9.603 1.00 86.81 188 ALA A O 1
ATOM 1462 N N . THR A 1 189 ? 17.407 9.616 -8.051 1.00 79.94 189 THR A N 1
ATOM 1463 C CA . THR A 1 189 ? 18.450 10.514 -7.519 1.00 79.94 189 THR A CA 1
ATOM 1464 C C . THR A 1 189 ? 19.698 10.515 -8.403 1.00 79.94 189 THR A C 1
ATOM 1466 O O . THR A 1 189 ? 20.294 11.568 -8.597 1.00 79.94 189 THR A O 1
ATOM 1469 N N . GLU A 1 190 ? 20.070 9.360 -8.963 1.00 76.81 190 GLU A N 1
ATOM 1470 C CA . GLU A 1 190 ? 21.276 9.164 -9.783 1.00 76.81 190 GLU A CA 1
ATOM 1471 C C . GLU A 1 190 ? 21.031 8.132 -10.896 1.00 76.81 190 GLU A C 1
ATOM 1473 O O . GLU A 1 190 ? 19.909 7.645 -11.050 1.00 76.81 190 GLU A O 1
ATOM 1478 N N . ASP A 1 191 ? 22.079 7.777 -11.646 1.00 77.94 191 ASP A N 1
ATOM 1479 C CA . ASP A 1 191 ? 22.045 6.749 -12.687 1.00 77.94 191 ASP A CA 1
ATOM 1480 C C . ASP A 1 191 ? 21.548 5.404 -12.115 1.00 77.94 191 ASP A C 1
ATOM 1482 O O . ASP A 1 191 ? 22.234 4.739 -11.329 1.00 77.94 191 ASP A O 1
ATOM 1486 N N . LEU A 1 192 ? 20.363 4.967 -12.563 1.00 75.00 192 LEU A N 1
ATOM 1487 C CA . LEU A 1 192 ? 19.730 3.690 -12.176 1.00 75.00 192 LEU A CA 1
ATOM 1488 C C . LEU A 1 192 ? 20.576 2.443 -12.485 1.00 75.00 192 LEU A C 1
ATOM 1490 O O . LEU A 1 192 ? 20.252 1.351 -12.037 1.00 75.00 192 LEU A O 1
ATOM 1494 N N . THR A 1 193 ? 21.651 2.588 -13.255 1.00 73.38 193 THR A N 1
ATOM 1495 C CA . THR A 1 193 ? 22.521 1.493 -13.700 1.00 73.38 193 THR A CA 1
ATOM 1496 C C . THR A 1 193 ? 23.654 1.174 -12.733 1.00 73.38 193 THR A C 1
ATOM 1498 O O . THR A 1 193 ? 24.264 0.118 -12.860 1.00 73.38 193 THR A O 1
ATOM 1501 N N . ALA A 1 194 ? 23.981 2.087 -11.815 1.00 72.12 194 ALA A N 1
ATOM 1502 C CA . ALA A 1 194 ? 25.080 1.914 -10.866 1.00 72.12 194 ALA A CA 1
ATOM 1503 C C . ALA A 1 194 ? 24.554 1.693 -9.442 1.00 72.12 194 ALA A C 1
ATOM 1505 O O . ALA A 1 194 ? 24.684 0.608 -8.882 1.00 72.12 194 ALA A O 1
ATOM 1506 N N . SER A 1 195 ? 23.941 2.727 -8.868 1.00 71.12 195 SER A N 1
ATOM 1507 C CA . SER A 1 195 ? 23.424 2.740 -7.492 1.00 71.12 195 SER A CA 1
ATOM 1508 C C . SER A 1 195 ? 22.202 3.648 -7.340 1.00 71.12 195 SER A C 1
ATOM 1510 O O . SER A 1 195 ? 21.840 4.027 -6.226 1.00 71.12 195 SER A O 1
ATOM 1512 N N . GLY A 1 196 ? 21.585 4.046 -8.457 1.00 77.06 196 GLY A N 1
ATOM 1513 C CA . GLY A 1 196 ? 20.425 4.924 -8.454 1.00 77.06 196 GLY A CA 1
ATOM 1514 C C . GLY A 1 196 ? 19.256 4.292 -7.704 1.00 77.06 196 GLY A C 1
ATOM 1515 O O . GLY A 1 196 ? 18.818 3.187 -8.011 1.00 77.06 196 GLY A O 1
ATOM 1516 N N . VAL A 1 197 ? 18.732 5.019 -6.720 1.00 83.25 197 VAL A N 1
ATOM 1517 C CA . VAL A 1 197 ? 17.545 4.624 -5.958 1.00 83.25 197 VAL A CA 1
ATOM 1518 C C . VAL A 1 197 ? 16.337 5.382 -6.496 1.00 83.25 197 VAL A C 1
ATOM 1520 O O . VAL A 1 197 ? 16.416 6.582 -6.780 1.00 83.25 197 VAL A O 1
ATOM 1523 N N . ILE A 1 198 ? 15.203 4.689 -6.618 1.00 88.94 198 ILE A N 1
ATOM 1524 C CA . ILE A 1 198 ? 13.923 5.328 -6.939 1.00 88.94 198 ILE A CA 1
ATOM 1525 C C . ILE A 1 198 ? 13.418 6.083 -5.716 1.00 88.94 198 ILE A C 1
ATOM 1527 O O . ILE A 1 198 ? 13.406 5.559 -4.600 1.00 88.94 198 ILE A O 1
ATOM 1531 N N . ILE A 1 199 ? 12.953 7.308 -5.942 1.00 90.12 199 ILE A N 1
ATOM 1532 C CA . ILE A 1 199 ? 12.442 8.207 -4.908 1.00 90.12 199 ILE A CA 1
ATOM 1533 C C . ILE A 1 199 ? 11.035 8.690 -5.281 1.00 90.12 199 ILE A C 1
ATOM 1535 O O . ILE A 1 199 ? 10.753 8.919 -6.455 1.00 90.12 199 ILE A O 1
ATOM 1539 N N . CYS A 1 200 ? 10.139 8.879 -4.310 1.00 91.69 200 CYS A N 1
ATOM 1540 C CA . CYS A 1 200 ? 8.945 9.715 -4.493 1.00 91.69 200 CYS A CA 1
ATOM 1541 C C . CYS A 1 200 ? 9.191 11.078 -3.840 1.00 91.69 200 CYS A C 1
ATOM 1543 O O . CYS A 1 200 ? 9.620 11.150 -2.690 1.00 91.69 200 CYS A O 1
ATOM 1545 N N . LYS A 1 201 ? 8.836 12.168 -4.533 1.00 88.88 201 LYS A N 1
ATOM 1546 C CA . LYS A 1 201 ? 8.982 13.548 -4.018 1.00 88.88 201 LYS A CA 1
ATOM 1547 C C . LYS A 1 201 ? 8.265 13.810 -2.681 1.00 88.88 201 LYS A C 1
ATOM 1549 O O . LYS A 1 201 ? 8.635 14.736 -1.971 1.00 88.88 201 LYS A O 1
ATOM 1554 N N . VAL A 1 202 ? 7.233 13.023 -2.358 1.00 90.25 202 VAL A N 1
ATOM 1555 C CA . VAL A 1 202 ? 6.390 13.188 -1.156 1.00 90.25 202 VAL A CA 1
ATOM 1556 C C . VAL A 1 202 ? 6.737 12.185 -0.053 1.00 90.25 202 VAL A C 1
ATOM 1558 O O . VAL A 1 202 ? 6.804 12.569 1.108 1.00 90.25 202 VAL A O 1
ATOM 1561 N N . HIS A 1 203 ? 6.956 10.912 -0.404 1.00 89.50 203 HI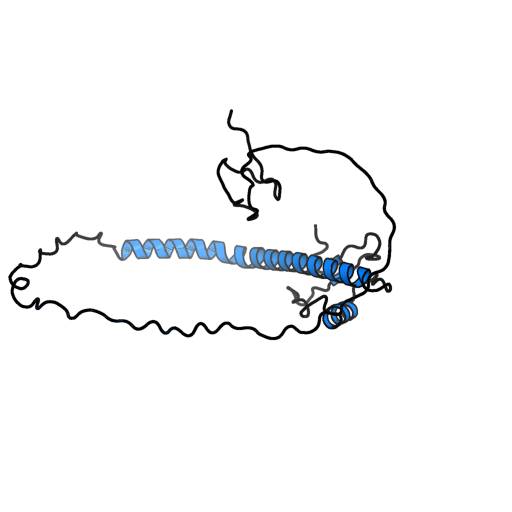S A N 1
ATOM 1562 C CA . HIS A 1 203 ? 7.174 9.825 0.563 1.00 89.50 203 HIS A CA 1
ATOM 1563 C C . HIS A 1 203 ? 8.655 9.477 0.778 1.00 89.50 203 HIS A C 1
ATOM 1565 O O . HIS A 1 203 ? 8.973 8.716 1.679 1.00 89.50 203 HIS A O 1
ATOM 1571 N N . GLY A 1 204 ? 9.574 10.031 -0.018 1.00 89.12 204 GLY A N 1
ATOM 1572 C CA . GLY A 1 204 ? 11.004 9.747 0.093 1.00 89.12 204 GLY A CA 1
ATOM 1573 C C . GLY A 1 204 ? 11.418 8.463 -0.625 1.00 89.12 204 GLY A C 1
ATOM 1574 O O . GLY A 1 204 ? 10.873 8.121 -1.678 1.00 89.12 204 GLY A O 1
ATOM 1575 N N . THR A 1 205 ? 12.435 7.786 -0.094 1.00 87.38 205 THR A N 1
ATOM 1576 C CA . THR A 1 205 ? 13.025 6.576 -0.680 1.00 87.38 205 THR A CA 1
ATOM 1577 C C . THR A 1 205 ? 12.469 5.320 -0.018 1.00 87.38 205 THR A C 1
ATOM 1579 O O . THR A 1 205 ? 12.008 5.354 1.121 1.00 87.38 205 THR A O 1
ATOM 1582 N N . VAL A 1 206 ? 12.505 4.193 -0.729 1.00 82.44 206 VAL A N 1
ATOM 1583 C CA . VAL A 1 206 ? 12.154 2.902 -0.132 1.00 82.44 206 VAL A CA 1
ATOM 1584 C C . VAL A 1 206 ? 13.287 2.460 0.800 1.00 82.44 206 VAL A C 1
ATOM 1586 O O . VAL A 1 206 ? 14.388 2.180 0.331 1.00 82.44 206 VAL A O 1
ATOM 1589 N N . GLN A 1 207 ? 13.038 2.463 2.113 1.00 59.31 207 GLN A N 1
ATOM 1590 C CA . GLN A 1 207 ? 13.907 1.798 3.095 1.00 59.31 207 GLN A CA 1
ATOM 1591 C C . GLN A 1 207 ? 13.602 0.297 3.186 1.00 59.31 207 GLN A C 1
ATOM 1593 O O . GLN A 1 207 ? 12.458 -0.128 2.869 1.00 59.31 207 GLN A O 1
#

Foldseek 3Di:
DQDFDADPVPRHTDDPPDQADPPPGDGDDDDDDDDDDDDDDDDDDDDDDDDDDDDDDDDDDPPPPDDDDDDDDDDDDPPPDPPPDDDPDDPDDPDPDDDPVVVVVVVVVVVVVCVVPVVVCVPPVLVVVLLVLVLVLQVLVLVLLVVVVVVDVPRDQKDDPVVQVVSCVVVSDVDRRDRSDPQWDWIWPTGSVPDIFIATPPNGGND

Secondary structure (DSSP, 8-state):
----EE-TTT--EE-TT-SB-TTT-PBPP------------------------------------------PPPPP---SSSTTSPPPP----------HHHHHHHHHHHHHHHHHHHHHHHHHHHHHHHHHHHHHHHHHHHHHHHHHHHH-SS---S--HHHHHHHHHTTSSSSPPPPSSTT--EEESS-TTTTPPEEETTTEE--

Mean predicted aligned error: 19.98 Å

pLDDT: mean 75.14, std 17.81, range [30.45, 97.06]

Radius of gyration: 32.16 Å; Cα contacts (8 Å, |Δi|>4): 140; chains: 1; bounding box: 82×64×60 Å